Protein AF-A0A0F7V3P8-F1 (afdb_monomer)

Secondary structure (DSSP, 8-state):
----------------PPPHHHHHHHHHHHHHHHHHHHHHHHTS-THHHHHHHHHHHHHHHHHHHHHHHHHHHHHHHHHHHHHHHHHTTSS-HHHHHHHHHHHHHHHHHHHHHHHHHHHHHHH---HHHHHHHHHHHHHHHHHHHHHHHHHHHHTS--HHHHHHHHHHHHHHHHHHHHHHHHHHHHHHHHHHHHHHHHHHHHHHHHHHHHHHHHHHHHHHHHHHHHHHHHHHHHHHHHHHHHHHHHHHHHHHHHHHHHHHHHHHHHHHHHHHHHHHHHHHHHHHHHTT-

InterPro domains:
  IPR042618 Dynein regulatory complex protein 9 [PTHR14871] (11-287)
  IPR060661 DRC9/10, N-terminal domain [PF27661] (22-164)

Organism: Toxoplasma gondii (strain ATCC 50861 / VEG) (NCBI:txid432359)

Structure (mmCIF, N/CA/C/O backbone):
data_AF-A0A0F7V3P8-F1
#
_entry.id   AF-A0A0F7V3P8-F1
#
loop_
_atom_site.group_PDB
_atom_site.id
_atom_site.type_symbol
_atom_site.label_atom_id
_atom_site.label_alt_id
_atom_site.label_comp_id
_atom_site.label_asym_id
_atom_site.label_entity_id
_atom_site.label_seq_id
_atom_site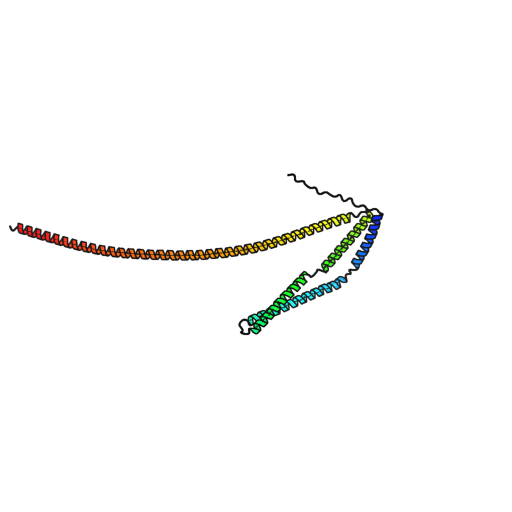.pdbx_PDB_ins_code
_atom_site.Cartn_x
_atom_site.Cartn_y
_atom_site.Cartn_z
_atom_site.occupancy
_atom_site.B_iso_or_equiv
_atom_site.auth_seq_id
_atom_site.auth_comp_id
_atom_site.auth_asym_id
_atom_site.auth_atom_id
_atom_site.pdbx_PDB_model_num
ATOM 1 N N . MET A 1 1 ? -31.679 28.919 -13.349 1.00 43.41 1 MET A N 1
ATOM 2 C CA . MET A 1 1 ? -31.917 27.715 -12.529 1.00 43.41 1 MET A CA 1
ATOM 3 C C . MET A 1 1 ? -31.572 28.096 -11.106 1.00 43.41 1 MET A C 1
ATOM 5 O O . MET A 1 1 ? -30.431 28.447 -10.855 1.00 43.41 1 MET A O 1
ATOM 9 N N . ALA A 1 2 ? -32.592 28.227 -10.261 1.00 36.41 2 ALA A N 1
ATOM 10 C CA . ALA A 1 2 ? -32.478 28.798 -8.926 1.00 36.41 2 ALA A CA 1
ATOM 11 C C . ALA A 1 2 ? -31.969 27.738 -7.940 1.00 36.41 2 ALA A C 1
ATOM 13 O O . ALA A 1 2 ? -32.623 26.717 -7.738 1.00 36.41 2 ALA A O 1
ATOM 14 N N . GLU A 1 3 ? -30.802 27.989 -7.352 1.00 35.34 3 GLU A N 1
ATOM 15 C CA . GLU A 1 3 ? -30.249 27.224 -6.238 1.00 35.34 3 GLU A CA 1
ATOM 16 C C . GLU A 1 3 ? -31.064 27.533 -4.976 1.00 35.34 3 GLU A C 1
ATOM 18 O O . GLU A 1 3 ? -30.999 28.619 -4.401 1.00 35.34 3 GLU A O 1
ATOM 23 N N . SER A 1 4 ? -31.899 26.574 -4.584 1.00 35.72 4 SER A N 1
ATOM 24 C CA . SER A 1 4 ? -32.617 26.584 -3.316 1.00 35.72 4 SER A CA 1
ATOM 25 C C . SER A 1 4 ? -31.632 26.231 -2.202 1.00 35.72 4 SER A C 1
ATOM 27 O O . SER A 1 4 ? -31.263 25.072 -2.019 1.00 35.72 4 SER A O 1
ATOM 29 N N . ALA A 1 5 ? -31.187 27.250 -1.469 1.00 40.31 5 ALA A N 1
ATOM 30 C CA . ALA A 1 5 ? -30.472 27.083 -0.214 1.00 40.31 5 ALA A CA 1
ATOM 31 C C . ALA A 1 5 ? -31.431 26.495 0.834 1.00 40.31 5 ALA A C 1
ATOM 33 O O . ALA A 1 5 ? -32.278 27.190 1.397 1.00 40.31 5 ALA A O 1
ATOM 34 N N . VAL A 1 6 ? -31.308 25.190 1.075 1.00 40.28 6 VAL A N 1
ATOM 35 C CA . VAL A 1 6 ? -31.998 24.489 2.159 1.00 40.28 6 VAL A CA 1
A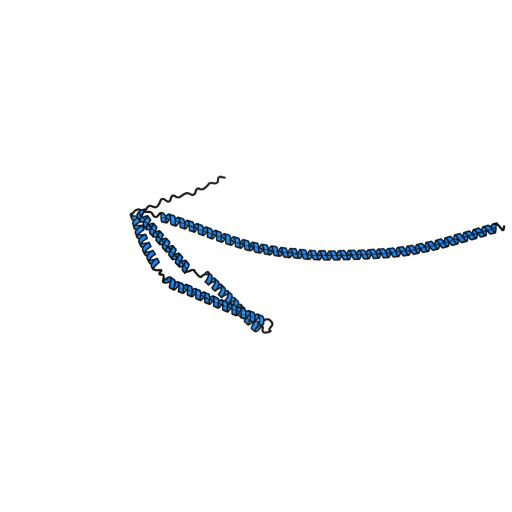TOM 36 C C . VAL A 1 6 ? -31.331 24.893 3.472 1.00 40.28 6 VAL A C 1
ATOM 38 O O . VAL A 1 6 ? -30.228 24.455 3.794 1.00 40.28 6 VAL A O 1
ATOM 41 N N . ALA A 1 7 ? -31.993 25.774 4.218 1.00 37.97 7 ALA A N 1
ATOM 42 C CA . ALA A 1 7 ? -31.609 26.115 5.579 1.00 37.97 7 ALA A CA 1
ATOM 43 C C . ALA A 1 7 ? -31.724 24.872 6.488 1.00 37.97 7 ALA A C 1
ATOM 45 O O . ALA A 1 7 ? -32.728 24.158 6.409 1.00 37.97 7 ALA A O 1
ATOM 46 N N . PRO A 1 8 ? -30.752 24.606 7.379 1.00 40.94 8 PRO A N 1
ATOM 47 C CA . PRO A 1 8 ? -30.883 23.538 8.355 1.00 40.94 8 PRO A CA 1
ATOM 48 C C . PRO A 1 8 ? -31.952 23.941 9.374 1.00 40.94 8 PRO A C 1
ATOM 50 O O . PRO A 1 8 ? -31.802 24.910 10.121 1.00 40.94 8 PRO A O 1
ATOM 53 N N . SER A 1 9 ? -33.060 23.202 9.384 1.00 36.16 9 SER A N 1
ATOM 54 C CA . SE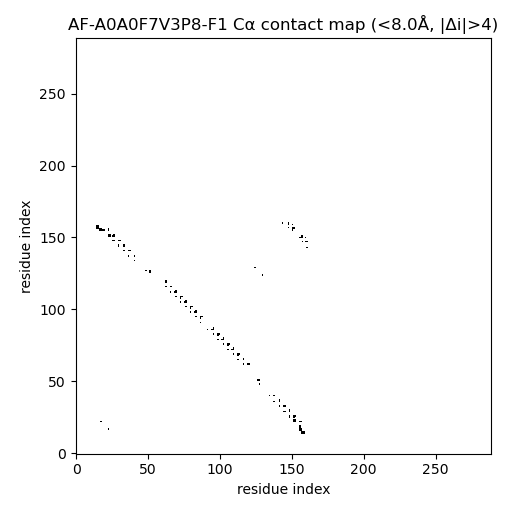R A 1 9 ? -34.119 23.333 10.376 1.00 36.16 9 SER A CA 1
ATOM 55 C C . SER A 1 9 ? -33.548 23.026 11.760 1.00 36.16 9 SER A C 1
ATOM 57 O O . SER A 1 9 ? -33.354 21.866 12.121 1.00 36.16 9 SER A O 1
ATOM 59 N N . ALA A 1 10 ? -33.269 24.071 12.536 1.00 38.53 10 ALA A N 1
ATOM 60 C CA . ALA A 1 10 ? -32.981 23.964 13.955 1.00 38.53 10 ALA A CA 1
ATOM 61 C C . ALA A 1 10 ? -34.246 23.472 14.670 1.00 38.53 10 ALA A C 1
ATOM 63 O O . ALA A 1 10 ? -35.130 24.254 15.029 1.00 38.53 10 ALA A O 1
ATOM 64 N N . THR A 1 11 ? -34.354 22.159 14.851 1.00 38.31 11 THR A N 1
ATOM 65 C CA . THR A 1 11 ? -35.337 21.540 15.733 1.00 38.31 11 THR A CA 1
ATOM 66 C C . THR A 1 11 ? -35.030 22.032 17.142 1.00 38.31 11 THR A C 1
ATOM 68 O O . THR A 1 11 ? -34.087 21.578 17.787 1.00 38.31 11 THR A O 1
ATOM 71 N N . LYS A 1 12 ? -35.787 23.026 17.614 1.00 42.34 12 LYS A N 1
ATOM 72 C CA . LYS A 1 12 ? -35.780 23.427 19.020 1.00 42.34 12 LYS A CA 1
ATOM 73 C C . LYS A 1 12 ? -36.247 22.217 19.828 1.00 42.34 12 LYS A C 1
ATOM 75 O O . LYS A 1 12 ? -37.439 21.931 19.877 1.00 42.34 12 LYS A O 1
ATOM 80 N N . SER A 1 13 ? -35.297 21.481 20.401 1.00 48.12 13 SER A N 1
ATOM 81 C CA . SER A 1 13 ? -35.564 20.497 21.445 1.00 48.12 13 SER A CA 1
ATOM 82 C C . SER A 1 13 ? -36.220 21.248 22.605 1.00 48.12 13 SER A C 1
ATOM 84 O O . SER A 1 13 ? -35.553 21.970 23.351 1.00 48.12 13 SER A O 1
ATOM 86 N N . ASN A 1 14 ? -37.550 21.168 22.697 1.00 54.12 14 ASN A N 1
ATOM 87 C CA . ASN A 1 14 ? -38.249 21.506 23.927 1.00 54.12 14 ASN A CA 1
ATOM 88 C C . ASN A 1 14 ? -37.685 20.565 24.988 1.00 54.12 14 ASN A C 1
ATOM 90 O O . ASN A 1 14 ? -37.826 19.349 24.863 1.00 54.12 14 ASN A O 1
ATOM 94 N N . ALA A 1 15 ? -36.996 21.128 25.980 1.00 60.56 15 ALA A N 1
ATOM 95 C CA . ALA A 1 15 ? -36.450 20.357 27.083 1.00 60.56 15 ALA A CA 1
ATOM 96 C C . ALA A 1 15 ? -37.597 19.553 27.705 1.00 60.56 15 ALA A C 1
ATOM 98 O O . ALA A 1 15 ? -38.587 20.132 28.152 1.00 60.56 15 ALA A O 1
ATOM 99 N N . VAL A 1 16 ? -37.497 18.225 27.649 1.00 77.94 16 VAL A N 1
ATOM 100 C CA . VAL A 1 16 ? -38.502 17.334 28.231 1.00 77.94 16 VAL A CA 1
ATOM 101 C C . VAL A 1 16 ? -38.472 17.563 29.737 1.00 77.94 16 VAL A C 1
ATOM 103 O O . VAL A 1 16 ? -37.497 17.207 30.397 1.00 77.94 16 VAL A O 1
ATOM 106 N N . GLN A 1 17 ? -39.511 18.214 30.249 1.00 85.12 17 GLN A N 1
ATOM 107 C CA . GLN A 1 17 ? -39.661 18.511 31.664 1.00 85.12 17 GLN A CA 1
ATOM 108 C C . GLN A 1 17 ? -40.526 17.426 32.294 1.00 85.12 17 GLN A C 1
ATOM 110 O O . GLN A 1 17 ? -41.634 17.154 31.828 1.00 85.12 17 GLN A O 1
ATOM 115 N N . LEU A 1 18 ? -39.988 16.775 33.316 1.00 88.31 18 LEU A N 1
ATOM 116 C CA . LEU A 1 18 ? -40.655 15.693 34.022 1.00 88.31 18 LEU A CA 1
ATOM 117 C C . LEU A 1 18 ? -41.505 16.258 35.154 1.00 88.31 18 LEU A C 1
ATOM 119 O O . LEU A 1 18 ? -41.207 17.309 35.725 1.00 88.31 18 LEU A O 1
ATOM 123 N N . THR A 1 19 ? -42.563 15.538 35.517 1.00 91.62 19 THR A N 1
ATOM 124 C CA . THR A 1 19 ? -43.265 15.840 36.764 1.00 91.62 19 THR A CA 1
ATOM 125 C C . THR A 1 19 ? -42.372 15.499 37.966 1.00 91.62 19 THR A C 1
ATOM 127 O O . THR A 1 19 ? -41.534 14.597 37.873 1.00 91.62 19 THR A O 1
ATOM 130 N N . PRO A 1 20 ? -42.571 16.138 39.135 1.00 88.88 20 PRO A N 1
ATOM 131 C CA . PRO A 1 20 ? -41.779 15.836 40.330 1.00 88.88 20 PRO A CA 1
ATOM 132 C C . PRO A 1 20 ? -41.816 14.352 40.728 1.00 88.88 20 PRO A C 1
ATOM 134 O O . PRO A 1 20 ? -40.820 13.795 41.182 1.00 88.88 20 PRO A O 1
ATOM 137 N N . VAL A 1 21 ? -42.956 13.685 40.514 1.00 91.44 21 VAL A N 1
ATOM 138 C CA . VAL A 1 21 ? -43.120 12.251 40.800 1.00 91.44 21 VAL A CA 1
ATOM 139 C C . VAL A 1 21 ? -42.326 11.391 39.812 1.00 91.44 21 VAL A C 1
ATOM 141 O O . VAL A 1 21 ? -41.711 10.407 40.216 1.00 91.44 21 VAL A O 1
ATOM 144 N N . GLU A 1 22 ? -42.317 11.739 38.525 1.00 91.56 22 GLU A N 1
ATOM 145 C CA . GLU A 1 22 ? -41.533 11.024 37.510 1.00 91.56 22 GLU A CA 1
ATOM 146 C C . GLU A 1 22 ? -40.033 11.203 37.725 1.00 91.56 22 GLU A C 1
ATOM 148 O O . GLU A 1 22 ? -39.298 10.218 37.692 1.00 91.56 22 GLU A O 1
ATOM 153 N N . ALA A 1 23 ? -39.594 12.431 38.004 1.00 91.38 23 ALA A N 1
ATOM 154 C CA . ALA A 1 23 ? -38.201 12.726 38.302 1.00 91.38 23 ALA A CA 1
ATOM 155 C C . ALA A 1 23 ? -37.729 11.979 39.555 1.00 91.38 23 ALA A C 1
ATOM 157 O O . ALA A 1 23 ? -36.704 11.307 39.510 1.00 91.38 23 ALA A O 1
ATOM 158 N N . PHE A 1 24 ? -38.524 11.974 40.632 1.00 91.44 24 PHE A N 1
ATOM 159 C CA . PHE A 1 24 ? -38.207 11.206 41.837 1.00 91.44 24 PHE A CA 1
ATOM 160 C C . PHE A 1 24 ? -38.078 9.701 41.554 1.00 91.44 24 PHE A C 1
ATOM 162 O O . PHE A 1 24 ? -37.117 9.064 41.984 1.00 91.44 24 PHE A O 1
ATOM 169 N N . ARG A 1 25 ? -39.011 9.118 40.786 1.00 93.19 25 ARG A N 1
ATOM 170 C CA . ARG A 1 25 ? -38.937 7.701 40.385 1.00 93.19 25 ARG A CA 1
ATOM 171 C C . ARG A 1 25 ? -37.691 7.414 39.547 1.00 93.19 25 ARG A C 1
ATOM 173 O O . ARG A 1 25 ? -37.071 6.372 39.741 1.00 93.19 25 ARG A O 1
ATOM 180 N N . ALA A 1 26 ? -37.322 8.321 38.643 1.00 92.44 26 ALA A N 1
ATOM 181 C CA . ALA A 1 26 ? -36.109 8.204 37.843 1.00 92.44 26 ALA A CA 1
ATOM 182 C C . ALA A 1 26 ? -34.842 8.284 38.712 1.00 92.44 26 ALA A C 1
ATOM 184 O O . ALA A 1 26 ? -33.969 7.435 38.555 1.00 92.44 26 ALA A O 1
ATOM 185 N N . CYS A 1 27 ? -34.770 9.208 39.677 1.00 93.25 27 CYS A N 1
ATOM 186 C CA . CYS A 1 27 ? -33.646 9.301 40.614 1.00 93.25 27 CYS A CA 1
ATOM 187 C C . CYS A 1 27 ? -33.450 8.002 41.403 1.00 93.25 27 CYS A C 1
ATOM 189 O O . CYS A 1 27 ? -32.333 7.503 41.468 1.00 93.25 27 CYS A O 1
ATOM 191 N N . VAL A 1 28 ? -34.528 7.394 41.919 1.00 94.81 28 VAL A N 1
ATOM 192 C CA . VAL A 1 28 ? -34.444 6.109 42.644 1.00 94.81 28 VAL A CA 1
ATOM 193 C C . VAL A 1 28 ? -33.858 4.998 41.764 1.00 94.81 28 VAL A C 1
ATOM 195 O O . VAL A 1 28 ? -33.040 4.205 42.231 1.00 94.81 28 VAL A O 1
ATOM 198 N N . LEU A 1 29 ? -34.250 4.937 40.488 1.00 95.00 29 LEU A N 1
ATOM 199 C CA . LEU A 1 29 ? -33.708 3.957 39.541 1.00 95.00 29 LEU A CA 1
ATOM 200 C C . LEU A 1 29 ? -32.235 4.228 39.211 1.00 95.00 29 LEU A C 1
ATOM 202 O O . LEU A 1 29 ? -31.453 3.285 39.104 1.00 95.00 29 LEU A O 1
ATOM 206 N N . ILE A 1 30 ? -31.851 5.497 39.062 1.00 94.38 30 ILE A N 1
ATOM 207 C CA . ILE A 1 30 ? -30.468 5.885 38.774 1.00 94.38 30 ILE A CA 1
ATOM 208 C C . ILE A 1 30 ? -29.565 5.627 39.983 1.00 94.38 30 ILE A C 1
ATOM 210 O O . ILE A 1 30 ? -28.467 5.110 39.808 1.00 94.38 30 ILE A O 1
ATOM 214 N N . ASP A 1 31 ? -30.022 5.898 41.205 1.00 93.81 31 ASP A N 1
ATOM 215 C CA . ASP A 1 31 ? -29.269 5.589 42.423 1.00 93.81 31 ASP A CA 1
ATOM 216 C C . ASP A 1 31 ? -29.030 4.080 42.573 1.00 93.81 31 ASP A C 1
ATOM 218 O O . ASP A 1 31 ? -27.939 3.654 42.959 1.00 93.81 31 ASP A O 1
ATOM 222 N N . GLU A 1 32 ? -30.018 3.251 42.224 1.00 94.00 32 GLU A N 1
ATOM 223 C CA . GLU A 1 32 ? -29.843 1.798 42.184 1.00 94.00 32 GLU A CA 1
ATOM 224 C C . GLU A 1 32 ? -28.852 1.378 41.085 1.00 94.00 32 GLU A C 1
ATOM 226 O O . GLU A 1 32 ? -27.953 0.572 41.337 1.00 94.00 32 GLU A O 1
ATOM 231 N N . ALA A 1 33 ? -28.934 1.974 39.891 1.00 93.00 33 ALA A N 1
ATOM 232 C CA . ALA A 1 33 ? -27.981 1.723 38.811 1.00 93.00 33 ALA A CA 1
ATOM 233 C C . ALA A 1 33 ? -26.544 2.127 39.191 1.00 93.00 33 ALA A C 1
ATOM 235 O O . ALA A 1 33 ? -25.608 1.370 38.939 1.00 93.00 33 ALA A O 1
ATOM 236 N N . LEU A 1 34 ? -26.358 3.272 39.856 1.00 93.56 34 LEU A N 1
ATOM 237 C CA . LEU A 1 34 ? -25.066 3.741 40.365 1.00 93.56 34 LEU A CA 1
ATOM 238 C C . LEU A 1 34 ? -24.496 2.799 41.432 1.00 93.56 34 LEU A C 1
ATOM 240 O O . LEU A 1 34 ? -23.299 2.509 41.426 1.00 93.56 34 LEU A O 1
ATOM 244 N N . ARG A 1 35 ? -25.337 2.263 42.327 1.00 92.00 35 ARG A N 1
ATOM 245 C CA . ARG A 1 35 ? -24.912 1.247 43.307 1.00 92.00 35 ARG A CA 1
ATOM 246 C C . ARG A 1 35 ? -24.442 -0.030 42.625 1.00 92.00 35 ARG A C 1
ATOM 248 O O . ARG A 1 35 ? -23.395 -0.563 42.998 1.00 92.00 35 ARG A O 1
ATOM 255 N N . GLN A 1 36 ? -25.179 -0.502 41.623 1.00 90.75 36 GLN A N 1
ATOM 256 C CA . GLN A 1 36 ? -24.813 -1.689 40.852 1.00 90.75 36 GLN A CA 1
ATOM 257 C C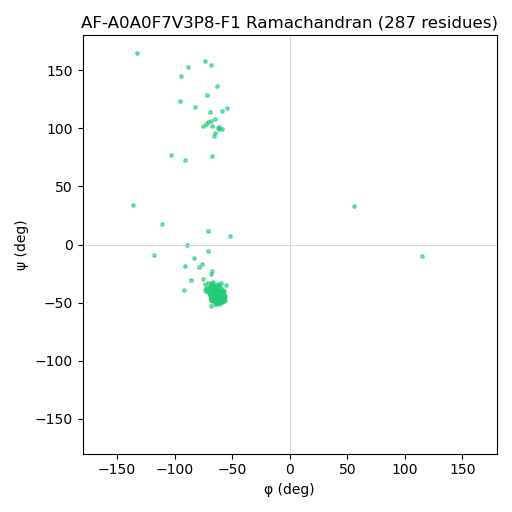 . GLN A 1 36 ? -23.529 -1.468 40.045 1.00 90.75 36 GLN A C 1
ATOM 259 O O . GLN A 1 36 ? -22.646 -2.323 40.071 1.00 90.75 36 GLN A O 1
ATOM 264 N N . LEU A 1 37 ? -23.376 -0.311 39.395 1.00 87.38 37 LEU A N 1
ATOM 265 C CA . LEU A 1 37 ? -22.153 0.075 38.686 1.00 87.38 37 LEU A CA 1
ATOM 266 C C . LEU A 1 37 ? -20.953 0.130 39.636 1.00 87.38 37 LEU A C 1
ATOM 268 O O . LEU A 1 37 ? -19.957 -0.545 39.389 1.00 87.38 37 LEU A O 1
ATOM 272 N N . SER A 1 38 ? -21.090 0.796 40.786 1.00 86.56 38 SER A N 1
ATOM 273 C CA . SER A 1 38 ? -20.050 0.842 41.819 1.00 86.56 38 SER A CA 1
ATOM 274 C C . SER A 1 38 ? -19.679 -0.555 42.327 1.00 86.56 38 SER A C 1
ATOM 276 O O . SER A 1 38 ? -18.502 -0.856 42.542 1.00 86.56 38 SER A O 1
ATOM 278 N N . PHE A 1 39 ? -20.665 -1.437 42.505 1.00 85.62 39 PHE A N 1
ATOM 279 C CA . PHE A 1 39 ? -20.431 -2.825 42.890 1.00 85.62 39 PHE A CA 1
ATOM 280 C C . PHE A 1 39 ? -19.660 -3.591 41.809 1.00 85.62 39 PHE A C 1
ATOM 282 O O . PHE A 1 39 ? -18.675 -4.259 42.118 1.00 85.62 39 PHE A O 1
ATOM 289 N N . VAL A 1 40 ? -20.039 -3.443 40.538 1.00 81.75 40 VAL A N 1
ATOM 290 C CA . VAL A 1 40 ? -19.341 -4.049 39.395 1.00 81.75 40 VAL A CA 1
ATOM 291 C C . VAL A 1 40 ? -17.922 -3.490 39.234 1.00 81.75 40 VAL A C 1
ATOM 293 O O . VAL A 1 40 ? -17.007 -4.241 38.894 1.00 81.75 40 VAL A O 1
ATOM 296 N N . SER A 1 41 ? -17.708 -2.206 39.519 1.00 77.75 41 SER A N 1
ATOM 297 C CA . SER A 1 41 ? -16.390 -1.566 39.557 1.00 77.75 41 SER A CA 1
ATOM 298 C C . SER A 1 41 ? -15.517 -2.145 40.682 1.00 77.75 41 SER A C 1
ATOM 300 O O . SER A 1 41 ? -14.340 -2.417 40.466 1.00 77.75 41 SER A O 1
ATOM 302 N N . LYS A 1 42 ? -16.095 -2.450 41.853 1.00 76.94 42 LYS A N 1
ATOM 303 C CA . LYS A 1 42 ? -15.402 -3.107 42.984 1.00 76.94 42 LYS A CA 1
ATOM 304 C C . LYS A 1 42 ? -15.158 -4.607 42.767 1.00 76.94 42 LYS A C 1
ATOM 306 O O . LYS A 1 42 ? -14.167 -5.144 43.257 1.00 76.94 42 LYS A O 1
ATOM 311 N N . LEU A 1 43 ? -16.033 -5.275 42.013 1.00 70.81 43 LEU A N 1
ATOM 312 C CA . LEU A 1 43 ? -15.894 -6.673 41.580 1.00 70.81 43 LEU A CA 1
ATOM 313 C C . LEU A 1 43 ? -14.811 -6.887 40.520 1.00 70.81 43 LEU A C 1
ATOM 315 O O . LEU A 1 43 ? -14.538 -8.032 40.159 1.00 70.81 43 LEU A O 1
ATOM 319 N N . VAL A 1 44 ? -14.196 -5.821 40.013 1.00 62.47 44 VAL A N 1
ATOM 320 C CA . VAL A 1 44 ? -12.957 -5.881 39.238 1.00 62.47 44 VAL A CA 1
ATOM 321 C C . VAL A 1 44 ? -11.830 -5.440 40.178 1.00 62.47 44 VAL A C 1
ATOM 323 O O . VAL A 1 44 ? -11.389 -4.296 40.102 1.00 62.47 44 VAL A O 1
ATOM 326 N N . PRO A 1 45 ? -11.351 -6.279 41.122 1.00 52.62 45 PRO A N 1
ATOM 327 C CA . PRO A 1 45 ? -10.268 -5.867 41.990 1.00 52.62 45 PRO A CA 1
ATOM 328 C C . PRO A 1 45 ? -8.970 -5.877 41.183 1.00 52.62 45 PRO A C 1
ATOM 330 O O . PRO A 1 45 ? -8.799 -6.675 40.253 1.00 52.62 45 PRO A O 1
ATOM 333 N N . ALA A 1 46 ? -7.995 -5.112 41.661 1.00 49.19 46 ALA A N 1
ATOM 334 C CA . ALA A 1 46 ? -6.570 -5.191 41.328 1.00 49.19 46 ALA A CA 1
ATOM 335 C C . ALA A 1 46 ? -5.928 -6.603 41.477 1.00 49.19 46 ALA A C 1
ATOM 337 O O . ALA A 1 46 ? -4.721 -6.752 41.364 1.00 49.19 46 ALA A O 1
ATOM 338 N N . GLY A 1 47 ? -6.706 -7.662 41.737 1.00 46.16 47 GLY A N 1
ATOM 339 C CA . GLY A 1 47 ? -6.284 -9.066 41.655 1.00 46.16 47 GLY A CA 1
ATOM 340 C C . GLY A 1 47 ? -6.516 -9.710 40.278 1.00 46.16 47 GLY A C 1
ATOM 341 O O . GLY A 1 47 ? -5.881 -10.708 39.951 1.00 46.16 47 GLY A O 1
ATOM 342 N N . HIS A 1 48 ? -7.377 -9.133 39.428 1.00 51.88 48 HIS A N 1
ATOM 343 C CA . HIS A 1 48 ? -7.494 -9.551 38.023 1.00 51.88 48 HIS A CA 1
ATOM 344 C C . HIS A 1 48 ? -6.341 -9.031 37.160 1.00 51.88 48 HIS A C 1
ATOM 346 O O . HIS A 1 48 ? -6.149 -9.549 36.066 1.00 51.88 48 HIS A O 1
ATOM 352 N N . THR A 1 49 ? -5.581 -8.035 37.623 1.00 52.53 49 THR A N 1
ATOM 353 C CA . THR A 1 49 ? -4.318 -7.634 36.992 1.00 52.53 49 THR A CA 1
ATOM 354 C C . THR A 1 49 ? -3.232 -8.670 37.256 1.00 52.53 49 THR A C 1
ATOM 356 O O . THR A 1 49 ? -2.588 -9.057 36.303 1.00 52.53 49 THR A O 1
ATOM 359 N N . ALA A 1 50 ? -3.127 -9.252 38.459 1.00 49.12 50 ALA A N 1
ATOM 360 C CA . ALA A 1 50 ? -2.153 -10.319 38.742 1.00 49.12 50 ALA A CA 1
ATOM 361 C C . ALA A 1 50 ? -2.372 -11.583 37.880 1.00 49.12 50 ALA A C 1
ATOM 363 O O . ALA A 1 50 ? -1.449 -12.058 37.227 1.00 49.12 50 ALA A O 1
ATOM 364 N N . ARG A 1 51 ? -3.618 -12.073 37.769 1.00 53.06 51 ARG A N 1
ATOM 365 C CA . ARG A 1 51 ? -3.965 -13.181 36.848 1.00 53.06 51 ARG A CA 1
ATOM 366 C C . ARG A 1 51 ? -3.860 -12.808 35.361 1.00 53.06 51 ARG A C 1
ATOM 368 O O . ARG A 1 51 ? -3.759 -13.692 34.516 1.00 53.06 51 ARG A O 1
ATOM 375 N N . ARG A 1 52 ? -3.938 -11.518 35.010 1.00 54.22 52 ARG A N 1
ATOM 376 C CA . ARG A 1 52 ? -3.769 -11.023 33.628 1.00 54.22 52 ARG A CA 1
ATOM 377 C C . ARG A 1 52 ? -2.312 -10.780 33.270 1.00 54.22 52 ARG A C 1
ATOM 379 O O . ARG A 1 52 ? -1.981 -10.952 32.103 1.00 54.22 52 ARG A O 1
ATOM 386 N N . ASP A 1 53 ? -1.478 -10.422 34.236 1.00 55.50 53 ASP A N 1
ATOM 387 C CA . ASP A 1 53 ? -0.029 -10.399 34.110 1.00 55.50 53 ASP A CA 1
ATOM 388 C C . ASP A 1 53 ? 0.458 -11.830 33.929 1.00 55.50 53 ASP A C 1
ATOM 390 O O . ASP A 1 53 ? 1.170 -12.070 32.974 1.00 55.50 53 ASP A O 1
ATOM 394 N N . GLU A 1 54 ? -0.040 -12.809 34.694 1.00 58.97 54 GLU A N 1
ATOM 395 C CA . GLU A 1 54 ? 0.210 -14.237 34.422 1.00 58.97 54 GLU A CA 1
ATOM 396 C C . GLU A 1 54 ? -0.240 -14.663 33.015 1.00 58.97 54 GLU A C 1
ATOM 398 O O . GLU A 1 54 ? 0.471 -15.407 32.350 1.00 58.97 54 GLU A O 1
ATOM 403 N N . LEU A 1 55 ? -1.388 -14.183 32.520 1.00 61.97 55 LEU A N 1
ATOM 404 C CA . LEU A 1 55 ? -1.866 -14.518 31.172 1.00 61.97 55 LEU A CA 1
ATOM 405 C C . LEU A 1 55 ? -1.049 -13.829 30.062 1.00 61.97 55 LEU A C 1
ATOM 407 O O . LEU A 1 55 ? -0.826 -14.419 29.008 1.00 61.97 55 LEU A O 1
ATOM 411 N N . SER A 1 56 ? -0.628 -12.580 30.272 1.00 63.34 56 SER A N 1
ATOM 412 C CA . SER A 1 56 ? 0.240 -11.829 29.354 1.00 63.34 56 SER A CA 1
ATOM 413 C C . SER A 1 56 ? 1.672 -12.359 29.378 1.00 63.34 56 SER A C 1
ATOM 415 O O . SER A 1 56 ? 2.291 -12.443 28.323 1.00 63.34 56 SER A O 1
ATOM 417 N N . LEU A 1 57 ? 2.170 -12.765 30.549 1.00 64.62 57 LEU A N 1
ATOM 418 C CA . LEU A 1 57 ? 3.445 -13.454 30.743 1.00 64.62 57 LEU A CA 1
ATOM 419 C C . LEU A 1 57 ? 3.400 -14.830 30.086 1.00 64.62 57 LEU A C 1
ATOM 421 O O . LEU A 1 57 ? 4.251 -15.107 29.261 1.00 64.62 57 LEU A O 1
ATOM 425 N N . SER A 1 58 ? 2.355 -15.629 30.316 1.00 66.75 58 SER A N 1
ATOM 426 C CA . SER A 1 58 ? 2.155 -16.925 29.650 1.00 66.75 58 SER A CA 1
ATOM 427 C C . SER A 1 58 ? 2.104 -16.787 28.128 1.00 66.75 58 SER A C 1
ATOM 429 O O . SER A 1 58 ? 2.699 -17.596 27.423 1.00 66.75 58 SER A O 1
ATOM 431 N N . LYS A 1 59 ? 1.442 -15.751 27.600 1.00 68.94 59 LYS A N 1
ATOM 432 C CA . LYS A 1 59 ? 1.451 -15.466 26.157 1.00 68.94 59 LYS A CA 1
ATOM 433 C C . LYS A 1 59 ? 2.801 -14.948 25.666 1.00 68.94 59 LYS A C 1
ATOM 435 O O . LYS A 1 59 ? 3.171 -15.222 24.529 1.00 68.94 59 LYS A O 1
ATOM 440 N N . GLY A 1 60 ? 3.522 -14.194 26.493 1.00 70.38 60 GLY A N 1
ATOM 441 C CA . GLY A 1 60 ? 4.900 -13.783 26.239 1.00 70.38 60 GLY A CA 1
ATOM 442 C C . GLY A 1 60 ? 5.832 -14.988 26.150 1.00 70.38 60 GLY A C 1
ATOM 443 O O . GLY A 1 60 ? 6.580 -15.095 25.185 1.00 70.38 60 GLY A O 1
ATOM 444 N N . ASP A 1 61 ? 5.708 -15.931 27.080 1.00 77.50 61 ASP A N 1
ATOM 445 C CA . ASP A 1 61 ? 6.446 -17.192 27.120 1.00 77.50 61 ASP A CA 1
ATOM 446 C C . ASP A 1 61 ? 6.106 -18.078 25.917 1.00 77.50 61 ASP A C 1
ATOM 448 O O . ASP A 1 61 ? 7.003 -18.655 25.304 1.00 77.50 61 ASP A O 1
ATOM 452 N N . ASP A 1 62 ? 4.836 -18.128 25.506 1.00 79.06 62 ASP A N 1
ATOM 453 C CA . ASP A 1 62 ? 4.427 -18.805 24.274 1.00 79.06 62 ASP A CA 1
ATOM 454 C C . ASP A 1 62 ? 5.040 -18.143 23.029 1.00 79.06 62 ASP A C 1
ATOM 456 O O . ASP A 1 62 ? 5.545 -18.843 22.154 1.00 79.06 62 ASP A O 1
ATOM 460 N N . ILE A 1 63 ? 5.065 -16.806 22.944 1.00 80.00 63 ILE A N 1
ATOM 461 C CA . ILE A 1 63 ? 5.724 -16.084 21.841 1.00 80.00 63 ILE A CA 1
ATOM 462 C C . ILE A 1 63 ? 7.233 -16.359 21.841 1.00 80.00 63 ILE A C 1
ATOM 464 O O . ILE A 1 63 ? 7.807 -16.601 20.780 1.00 80.00 63 ILE A O 1
ATOM 468 N N . VAL A 1 64 ? 7.880 -16.361 23.008 1.00 83.38 64 VAL A N 1
ATOM 469 C CA . VAL A 1 64 ? 9.304 -16.694 23.146 1.00 83.38 64 VAL A CA 1
ATOM 470 C C . VAL A 1 64 ? 9.564 -18.132 22.698 1.00 83.38 64 VAL A C 1
ATOM 472 O O . VAL A 1 64 ? 10.497 -18.357 21.925 1.00 83.38 64 VAL A O 1
ATOM 475 N N . ARG A 1 65 ? 8.712 -19.091 23.087 1.00 86.31 65 ARG A N 1
ATOM 476 C CA . ARG A 1 65 ? 8.788 -20.482 22.616 1.00 86.31 65 ARG A CA 1
ATOM 477 C C . ARG A 1 65 ? 8.652 -20.561 21.096 1.00 86.31 65 ARG A C 1
ATOM 479 O O . ARG A 1 65 ? 9.478 -21.195 20.44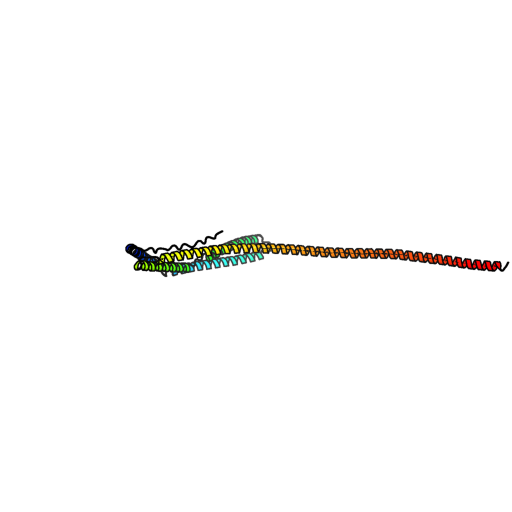9 1.00 86.31 65 ARG A O 1
ATOM 486 N N . MET A 1 66 ? 7.687 -19.858 20.506 1.00 86.25 66 MET A N 1
ATOM 487 C CA . MET A 1 66 ? 7.504 -19.818 19.049 1.00 86.25 66 MET A CA 1
ATOM 488 C C . MET A 1 66 ? 8.700 -19.194 18.314 1.00 86.25 66 MET A C 1
ATOM 490 O O . MET A 1 66 ? 9.073 -19.656 17.237 1.00 86.25 66 MET A O 1
ATOM 494 N N . ILE A 1 67 ? 9.331 -18.164 18.886 1.00 86.38 67 ILE A N 1
ATOM 495 C CA . ILE A 1 67 ? 10.550 -17.556 18.330 1.00 86.38 67 ILE A CA 1
ATOM 496 C C . ILE A 1 67 ? 11.721 -18.546 18.382 1.00 86.38 67 ILE A C 1
ATOM 498 O O . ILE A 1 67 ? 12.491 -18.642 17.423 1.00 86.38 67 ILE A O 1
ATOM 502 N N . GLN A 1 68 ? 11.854 -19.303 19.473 1.00 88.69 68 GLN A N 1
ATOM 503 C CA . GLN A 1 68 ? 12.870 -20.351 19.603 1.00 88.69 68 GLN A CA 1
ATOM 504 C C . GLN A 1 68 ? 12.629 -21.489 18.602 1.00 88.69 68 GLN A C 1
ATOM 506 O O . GLN A 1 68 ? 13.556 -21.893 17.901 1.00 88.69 68 GLN A O 1
ATOM 511 N N . GLU A 1 69 ? 11.384 -21.948 18.462 1.00 89.25 69 GLU A N 1
ATOM 512 C CA . GLU A 1 69 ? 10.986 -22.944 17.462 1.00 89.25 69 GLU A CA 1
ATOM 513 C C . GLU A 1 69 ? 11.301 -22.461 16.038 1.00 89.25 69 GLU A C 1
ATOM 515 O O . GLU A 1 69 ? 11.946 -23.183 15.275 1.00 89.25 69 GLU A O 1
ATOM 520 N N . GLN A 1 70 ? 10.956 -21.214 15.694 1.00 90.50 70 GLN A N 1
ATOM 521 C CA . GLN A 1 70 ? 11.303 -20.616 14.404 1.00 90.50 70 GLN A CA 1
ATOM 522 C C . GLN A 1 70 ? 12.821 -20.562 14.187 1.00 90.50 70 GLN A C 1
ATOM 524 O O . GLN A 1 70 ? 13.289 -20.910 13.103 1.00 90.50 70 GLN A O 1
ATOM 529 N N . SER A 1 71 ? 13.585 -20.140 15.195 1.00 90.19 71 SER A N 1
ATOM 530 C CA . SER A 1 71 ? 15.048 -20.041 15.108 1.00 90.19 71 SER A CA 1
ATOM 531 C C . SER A 1 71 ? 15.678 -21.418 14.876 1.00 90.19 71 SER A C 1
ATOM 533 O O . SER A 1 71 ? 16.531 -21.568 14.005 1.00 90.19 71 SER A O 1
ATOM 535 N N . SER A 1 72 ? 15.179 -22.452 15.561 1.00 91.62 72 SER A N 1
ATOM 536 C CA . SER A 1 72 ? 15.635 -23.834 15.366 1.00 91.62 72 SER A CA 1
ATOM 537 C C . SER A 1 72 ? 15.311 -24.378 13.967 1.00 91.62 72 SER A C 1
ATOM 539 O O . SER A 1 72 ? 16.110 -25.101 13.373 1.00 91.62 72 SER A O 1
ATOM 541 N N . LEU A 1 73 ? 14.158 -24.005 13.396 1.00 92.31 73 LEU A N 1
ATOM 542 C CA . LEU A 1 73 ? 13.793 -24.366 12.024 1.00 92.31 73 LEU A CA 1
ATOM 543 C C . LEU A 1 73 ? 14.670 -23.640 10.996 1.00 92.31 73 LEU A C 1
ATOM 545 O O . LEU A 1 73 ? 15.007 -24.228 9.972 1.00 92.31 73 LEU A O 1
ATOM 549 N N . GLN A 1 74 ? 15.065 -22.391 11.261 1.00 90.94 74 GLN A N 1
ATOM 550 C CA . GLN A 1 74 ? 15.992 -21.640 10.407 1.00 90.94 74 GLN A CA 1
ATOM 551 C C . GLN A 1 74 ? 17.397 -22.247 10.411 1.00 90.94 74 GLN A C 1
ATOM 553 O O . GLN A 1 74 ? 18.012 -22.355 9.351 1.00 90.94 74 GLN A O 1
ATOM 558 N N . GLU A 1 75 ? 17.884 -22.672 11.576 1.00 93.75 75 GLU A N 1
ATOM 559 C CA . GLU A 1 75 ? 19.172 -23.354 11.710 1.00 93.75 75 GLU A CA 1
ATOM 560 C C . GLU A 1 75 ? 19.177 -24.677 10.935 1.00 93.75 75 GLU A C 1
ATOM 562 O O . GLU A 1 75 ? 20.011 -24.861 10.050 1.00 93.75 75 GLU A O 1
ATOM 567 N N . LYS A 1 76 ? 18.157 -25.525 11.131 1.00 91.75 76 LYS A N 1
ATOM 568 C CA . LYS A 1 76 ? 17.985 -26.770 10.360 1.00 91.75 76 LYS A CA 1
ATOM 569 C C . LYS A 1 76 ? 17.867 -26.527 8.856 1.00 91.75 76 LYS A C 1
ATOM 571 O O . LYS A 1 76 ? 18.435 -27.267 8.059 1.00 91.75 76 LYS A O 1
ATOM 576 N N . PHE A 1 77 ? 17.143 -25.486 8.441 1.00 92.25 77 PHE A N 1
ATOM 577 C CA . PHE A 1 77 ? 17.027 -25.130 7.026 1.00 92.25 77 PHE A CA 1
ATOM 578 C C . PHE A 1 77 ? 18.385 -24.743 6.427 1.00 92.25 77 PHE A C 1
ATOM 580 O O . PHE A 1 77 ? 18.694 -25.122 5.294 1.00 92.25 77 PHE A O 1
ATOM 587 N N . LYS A 1 78 ? 19.208 -24.008 7.184 1.00 92.00 78 LYS A N 1
ATOM 588 C CA . LYS A 1 78 ? 20.565 -23.634 6.779 1.00 92.00 78 LYS A CA 1
ATOM 589 C C . LYS A 1 78 ? 21.463 -24.867 6.658 1.00 92.00 78 LYS A C 1
ATOM 591 O O . LYS A 1 78 ? 22.069 -25.049 5.608 1.00 92.00 78 LYS A O 1
ATOM 596 N N . GLU A 1 79 ? 21.470 -25.745 7.659 1.00 92.69 79 GLU A N 1
ATOM 597 C CA . GLU A 1 79 ? 22.239 -26.998 7.635 1.00 92.69 79 GLU A CA 1
ATOM 598 C C . GLU A 1 79 ? 21.865 -27.889 6.440 1.00 92.69 79 GLU A C 1
ATOM 600 O O . GLU A 1 79 ? 22.741 -28.378 5.726 1.00 92.69 79 GLU A O 1
ATOM 605 N N . LEU A 1 80 ? 20.566 -28.056 6.165 1.00 90.38 80 LEU A N 1
ATOM 606 C CA . LEU A 1 80 ? 20.081 -28.821 5.010 1.00 90.38 80 LEU A CA 1
ATOM 607 C C . LEU A 1 80 ? 20.441 -28.152 3.678 1.00 90.38 80 LEU A C 1
ATOM 609 O O . LEU A 1 80 ? 20.742 -28.838 2.700 1.00 90.38 80 LEU A O 1
ATOM 613 N N . THR A 1 81 ? 20.452 -26.819 3.627 1.00 90.12 81 THR A N 1
ATOM 614 C CA . THR A 1 81 ? 20.887 -26.067 2.441 1.00 90.12 81 THR A CA 1
ATOM 615 C C . THR A 1 81 ? 22.380 -26.262 2.183 1.00 90.12 81 THR A C 1
ATOM 617 O O . THR A 1 81 ? 22.769 -26.530 1.043 1.00 90.12 81 THR A O 1
ATOM 620 N N . ASP A 1 82 ? 23.204 -26.193 3.227 1.00 89.88 82 ASP A N 1
ATOM 621 C CA . ASP A 1 82 ? 24.650 -26.410 3.148 1.00 89.88 82 ASP A CA 1
ATOM 622 C C . ASP A 1 82 ? 24.959 -27.868 2.757 1.00 89.88 82 ASP A C 1
ATOM 624 O O . ASP A 1 82 ? 25.750 -28.120 1.845 1.00 89.88 82 ASP A O 1
ATOM 628 N N . SER A 1 83 ? 24.254 -28.840 3.349 1.00 86.12 83 SER A N 1
ATOM 629 C CA . SER A 1 83 ? 24.351 -30.262 2.989 1.00 86.12 83 SER A CA 1
ATOM 630 C C . SER A 1 83 ? 23.945 -30.516 1.531 1.00 86.12 83 SER A C 1
ATOM 632 O O . SER A 1 83 ? 24.651 -31.201 0.787 1.00 86.12 83 SER A O 1
ATOM 634 N N . LYS A 1 84 ? 22.859 -29.887 1.062 1.00 86.44 84 LYS A N 1
ATOM 635 C CA . LYS A 1 84 ? 22.429 -29.946 -0.343 1.00 86.44 84 LYS A CA 1
ATOM 636 C C . LYS A 1 84 ? 23.492 -29.390 -1.292 1.00 86.44 84 LYS A C 1
ATOM 638 O O . LYS A 1 84 ? 23.696 -29.956 -2.367 1.00 86.44 84 LYS A O 1
ATOM 643 N N . GLN A 1 85 ? 24.161 -28.294 -0.929 1.00 84.69 85 GLN A N 1
ATOM 644 C CA . GLN A 1 85 ? 25.247 -27.725 -1.735 1.00 84.69 85 GLN A CA 1
ATOM 645 C C . GLN A 1 85 ? 26.464 -28.654 -1.800 1.00 84.69 85 GLN A C 1
ATOM 647 O O . GLN A 1 85 ? 27.033 -28.810 -2.874 1.00 84.69 85 GLN A O 1
ATOM 652 N N . GLN A 1 86 ? 26.820 -29.317 -0.697 1.00 84.00 86 GLN A N 1
ATOM 653 C CA . GLN A 1 86 ? 27.918 -30.292 -0.659 1.00 84.00 86 GLN A CA 1
ATOM 654 C C . GLN A 1 86 ? 27.612 -31.574 -1.448 1.00 84.00 86 GLN A C 1
ATOM 656 O O . GLN A 1 86 ? 28.507 -32.172 -2.042 1.00 84.00 86 GLN A O 1
ATOM 661 N N . LEU A 1 87 ? 26.345 -32.000 -1.474 1.00 81.25 87 LEU A N 1
ATOM 662 C CA . LEU A 1 87 ? 25.893 -33.168 -2.236 1.00 81.25 87 LEU A CA 1
ATOM 663 C C . LEU A 1 87 ? 25.715 -32.870 -3.734 1.00 81.25 87 LEU A C 1
ATOM 665 O O . LEU A 1 87 ? 25.730 -33.797 -4.548 1.00 81.25 87 LEU A O 1
ATOM 669 N N . ARG A 1 88 ? 25.590 -31.594 -4.130 1.00 73.00 88 ARG A N 1
ATOM 670 C CA . ARG A 1 88 ? 25.587 -31.182 -5.540 1.00 73.00 88 ARG A CA 1
ATOM 671 C C . ARG A 1 88 ? 26.971 -31.400 -6.154 1.00 73.00 88 ARG A C 1
ATOM 673 O O . ARG A 1 88 ? 27.898 -30.638 -5.919 1.00 73.00 88 ARG A O 1
ATOM 680 N N . GLY A 1 89 ? 27.079 -32.432 -6.988 1.00 66.50 89 GLY A N 1
ATOM 681 C CA . GLY A 1 89 ? 28.322 -32.824 -7.664 1.00 66.50 89 GLY A CA 1
ATOM 682 C C . GLY A 1 89 ? 28.846 -34.197 -7.239 1.00 66.50 89 GLY A C 1
ATOM 683 O O . GLY A 1 89 ? 29.723 -34.739 -7.905 1.00 66.50 89 GLY A O 1
ATOM 684 N N . LEU A 1 90 ? 28.275 -34.794 -6.188 1.00 64.81 90 LEU A N 1
ATOM 685 C CA . LEU A 1 90 ? 28.533 -36.177 -5.793 1.00 64.81 90 LEU A CA 1
ATOM 686 C C . LEU A 1 90 ? 27.472 -37.104 -6.406 1.00 64.81 90 LEU A C 1
ATOM 688 O O . LEU A 1 90 ? 26.299 -36.755 -6.509 1.00 64.81 90 LEU A O 1
ATOM 692 N N . SER A 1 91 ? 27.858 -38.324 -6.776 1.00 63.53 91 SER A N 1
ATOM 693 C CA . SER A 1 91 ? 26.999 -39.344 -7.408 1.00 63.53 91 SER A CA 1
ATOM 694 C C . SER A 1 91 ? 25.945 -39.967 -6.473 1.00 63.53 91 SER A C 1
ATOM 696 O O . SER A 1 91 ? 25.296 -40.949 -6.830 1.00 63.53 91 SER A O 1
ATOM 698 N N . ASN A 1 92 ? 25.730 -39.401 -5.281 1.00 72.62 92 ASN A N 1
ATOM 699 C CA . ASN A 1 92 ? 24.778 -39.915 -4.299 1.00 72.62 92 ASN A CA 1
ATOM 700 C C . ASN A 1 92 ? 23.381 -39.292 -4.471 1.00 72.62 92 ASN A C 1
ATOM 702 O O . ASN A 1 92 ? 22.940 -38.451 -3.686 1.00 72.62 92 ASN A O 1
ATOM 706 N N . ILE A 1 93 ? 22.698 -39.723 -5.534 1.00 78.75 93 ILE A N 1
ATOM 707 C CA . ILE A 1 93 ? 21.373 -39.232 -5.944 1.00 78.75 93 ILE A CA 1
ATOM 708 C C . ILE A 1 93 ? 20.302 -39.512 -4.873 1.00 78.75 93 ILE A C 1
ATOM 710 O O . ILE A 1 93 ? 19.396 -38.703 -4.685 1.00 78.75 93 ILE A O 1
ATOM 714 N N . GLU A 1 94 ? 20.399 -40.630 -4.150 1.00 82.88 94 GLU A N 1
ATOM 715 C CA . GLU A 1 94 ? 19.432 -41.000 -3.105 1.00 82.88 94 GLU A CA 1
ATOM 716 C C . GLU A 1 94 ? 19.512 -40.071 -1.888 1.00 82.88 94 GLU A C 1
ATOM 718 O O . GLU A 1 94 ? 18.484 -39.559 -1.442 1.00 82.88 94 GLU A O 1
ATOM 723 N N . LYS A 1 95 ? 20.724 -39.768 -1.397 1.00 82.06 95 LYS A N 1
ATOM 724 C CA . LYS A 1 95 ? 20.903 -38.803 -0.298 1.00 82.06 95 LYS A CA 1
ATOM 725 C C . LYS A 1 95 ? 20.480 -37.393 -0.696 1.00 82.06 95 LYS A C 1
ATOM 727 O O . LYS A 1 95 ? 19.873 -36.701 0.113 1.00 82.06 95 LYS A O 1
ATOM 732 N N . LEU A 1 96 ? 20.751 -36.984 -1.939 1.00 82.88 96 LEU A N 1
ATOM 733 C CA . LEU A 1 96 ? 20.302 -35.690 -2.455 1.00 82.88 96 LEU A CA 1
ATOM 734 C C . LEU A 1 96 ? 18.770 -35.578 -2.405 1.00 82.88 96 LEU A C 1
ATOM 736 O O . LEU A 1 96 ? 18.257 -34.590 -1.892 1.00 82.88 96 LEU A O 1
ATOM 740 N N . LYS A 1 97 ? 18.043 -36.607 -2.865 1.00 85.50 97 LYS A N 1
ATOM 741 C CA . LYS A 1 97 ? 16.571 -36.629 -2.822 1.00 85.50 97 LYS A CA 1
ATOM 742 C C . LYS A 1 97 ? 16.017 -36.600 -1.395 1.00 85.50 97 LYS A C 1
ATOM 744 O O . LYS A 1 97 ? 15.028 -35.916 -1.159 1.00 85.50 97 LYS A O 1
ATOM 749 N N . SER A 1 98 ? 16.654 -37.302 -0.454 1.00 88.12 98 SER A N 1
ATOM 750 C CA . SER A 1 98 ? 16.262 -37.269 0.966 1.00 88.12 98 SER A CA 1
ATOM 751 C C . SER A 1 98 ? 16.403 -35.864 1.554 1.00 88.12 98 SER A C 1
ATOM 753 O O . SER A 1 98 ? 15.459 -35.343 2.138 1.00 88.12 98 SER A O 1
ATOM 755 N N . VAL A 1 99 ? 17.551 -35.214 1.326 1.00 88.25 99 VAL A N 1
ATOM 756 C CA . VAL A 1 99 ? 17.805 -33.841 1.793 1.00 88.25 99 VAL A CA 1
ATOM 757 C C . VAL A 1 99 ? 16.853 -32.843 1.131 1.00 88.25 99 VAL A C 1
ATOM 759 O O . VAL A 1 99 ? 16.421 -31.892 1.773 1.00 88.25 99 VAL A O 1
ATOM 762 N N . GLU A 1 100 ? 16.486 -33.044 -0.137 1.00 87.00 100 GLU A N 1
ATOM 763 C CA . GLU A 1 100 ? 15.496 -32.200 -0.814 1.00 87.00 100 GLU A CA 1
ATOM 764 C C . GLU A 1 100 ? 14.088 -32.335 -0.223 1.00 87.00 100 GLU A C 1
ATOM 766 O O . GLU A 1 100 ? 13.428 -31.313 -0.035 1.00 87.00 100 GLU A O 1
ATOM 771 N N . ALA A 1 101 ? 13.659 -33.553 0.121 1.00 90.56 101 ALA A N 1
ATOM 772 C CA . ALA A 1 101 ? 12.377 -33.788 0.783 1.00 90.56 101 ALA A CA 1
ATOM 773 C C . ALA A 1 101 ? 12.341 -33.177 2.196 1.00 90.56 101 ALA A C 1
ATOM 775 O O . ALA A 1 101 ? 11.388 -32.481 2.547 1.00 90.56 101 ALA A O 1
ATOM 776 N N . GLU A 1 102 ? 13.407 -33.359 2.981 1.00 91.19 102 GLU A N 1
ATOM 777 C CA . GLU A 1 102 ? 13.534 -32.752 4.313 1.00 91.19 102 GLU A CA 1
ATOM 778 C C . GLU A 1 102 ? 13.575 -31.217 4.243 1.00 91.19 102 GLU A C 1
ATOM 780 O O . GLU A 1 102 ? 12.961 -30.534 5.064 1.00 91.19 102 GLU A O 1
ATOM 785 N N . LEU A 1 103 ? 14.247 -30.647 3.237 1.00 91.50 103 LEU A N 1
ATOM 786 C CA . LEU A 1 103 ? 14.296 -29.200 3.025 1.00 91.50 103 LEU A CA 1
ATOM 787 C C . LEU A 1 103 ? 12.911 -28.625 2.690 1.00 91.50 103 LEU A C 1
ATOM 789 O O . LEU A 1 103 ? 12.567 -27.535 3.157 1.00 91.50 103 LEU A O 1
ATOM 793 N N . GLU A 1 104 ? 12.112 -29.339 1.893 1.00 91.44 104 GLU A N 1
ATOM 794 C CA . GLU A 1 104 ? 10.736 -28.947 1.577 1.00 91.44 104 GLU A CA 1
ATOM 795 C C . GLU A 1 104 ? 9.838 -28.999 2.822 1.00 91.44 104 GLU A C 1
ATOM 797 O O . GLU A 1 104 ? 9.122 -28.032 3.104 1.00 91.44 104 GLU A O 1
ATOM 802 N N . GLU A 1 105 ? 9.956 -30.054 3.631 1.00 93.00 105 GLU A N 1
ATOM 803 C CA . GLU A 1 105 ? 9.223 -30.195 4.892 1.00 93.00 105 GLU A CA 1
ATOM 804 C C . GLU A 1 105 ? 9.587 -29.084 5.894 1.00 93.00 105 GLU A C 1
ATOM 806 O O . GLU A 1 105 ? 8.704 -28.432 6.464 1.00 93.00 105 GLU A O 1
ATOM 811 N N . VAL A 1 106 ? 10.882 -28.803 6.083 1.00 92.31 106 VAL A N 1
ATOM 812 C CA . VAL A 1 106 ? 11.349 -27.714 6.958 1.00 92.31 106 VAL A CA 1
ATOM 813 C C . VAL A 1 106 ? 10.914 -26.349 6.415 1.00 92.31 106 VAL A C 1
ATOM 815 O O . VAL A 1 106 ? 10.510 -25.487 7.195 1.00 92.31 106 VAL A O 1
ATOM 818 N N . SER A 1 107 ? 10.911 -26.145 5.092 1.00 89.31 107 SER A N 1
ATOM 819 C CA . SER A 1 107 ? 10.395 -24.917 4.466 1.00 89.31 107 SER A CA 1
ATOM 820 C C . SER A 1 107 ? 8.909 -24.702 4.750 1.00 89.31 107 SER A C 1
ATOM 822 O O . SER A 1 107 ? 8.484 -23.570 5.011 1.00 89.31 107 SER A O 1
ATOM 824 N N . GLN A 1 108 ? 8.110 -25.770 4.701 1.00 92.50 108 GLN A N 1
ATOM 825 C CA . GLN A 1 108 ? 6.687 -25.702 5.010 1.00 92.50 108 GLN A CA 1
ATOM 826 C C . GLN A 1 108 ? 6.460 -25.394 6.494 1.00 92.50 108 GLN A C 1
ATOM 828 O O . GLN A 1 108 ? 5.759 -24.429 6.807 1.00 92.50 108 GLN A O 1
ATOM 833 N N . LYS A 1 109 ? 7.130 -26.118 7.400 1.00 92.12 109 LYS A N 1
ATOM 834 C CA . LYS A 1 109 ? 7.061 -25.864 8.850 1.00 92.12 109 LYS A CA 1
ATOM 835 C C . LYS A 1 109 ? 7.496 -24.443 9.206 1.00 92.12 109 LYS A C 1
ATOM 837 O O . LYS A 1 109 ? 6.853 -23.791 10.021 1.00 92.12 109 LYS A O 1
ATOM 842 N N . LEU A 1 110 ? 8.531 -23.914 8.550 1.00 91.81 110 LEU A N 1
ATOM 843 C CA . LEU A 1 110 ? 8.996 -22.541 8.76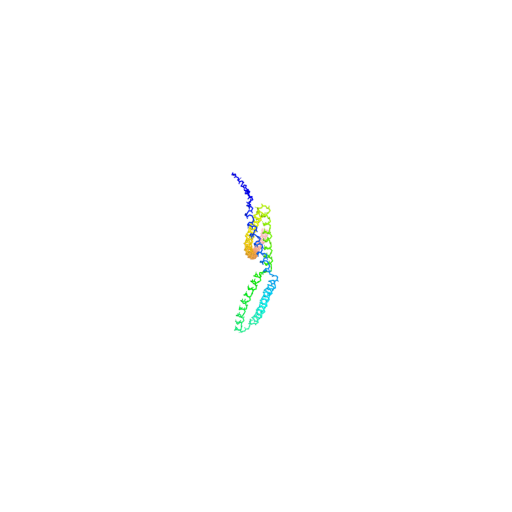2 1.00 91.81 110 LEU A CA 1
ATOM 844 C C . LEU A 1 110 ? 7.968 -21.492 8.304 1.00 91.81 110 LEU A C 1
ATOM 846 O O . LEU A 1 110 ? 7.833 -20.442 8.940 1.00 91.81 110 LEU A O 1
ATOM 850 N N . ARG A 1 111 ? 7.230 -21.757 7.216 1.00 90.56 111 ARG A N 1
ATOM 851 C CA . ARG A 1 111 ? 6.126 -20.894 6.757 1.00 90.56 111 ARG A CA 1
ATOM 852 C C . ARG A 1 111 ? 4.946 -20.928 7.723 1.00 90.56 111 ARG A C 1
ATOM 854 O O . ARG A 1 111 ? 4.374 -19.876 8.009 1.00 90.56 111 ARG A O 1
ATOM 861 N N . GLU A 1 112 ? 4.590 -22.107 8.218 1.00 91.38 112 GLU A N 1
ATOM 862 C CA . GLU A 1 112 ? 3.507 -22.292 9.187 1.00 91.38 112 GLU A CA 1
ATOM 863 C C . GLU A 1 112 ? 3.840 -21.616 10.524 1.00 91.38 112 GLU A C 1
ATOM 865 O O . GLU A 1 112 ? 3.063 -20.771 10.973 1.00 91.38 112 GLU A O 1
ATOM 870 N N . ALA A 1 113 ? 5.040 -21.848 11.068 1.00 89.12 113 ALA A N 1
ATOM 871 C CA . ALA A 1 113 ? 5.531 -21.198 12.284 1.00 89.12 113 ALA A CA 1
ATOM 872 C C . ALA A 1 113 ? 5.570 -19.663 12.153 1.00 89.12 113 ALA A C 1
ATOM 874 O O . ALA A 1 113 ? 5.106 -18.952 13.042 1.00 89.12 113 ALA A O 1
ATOM 875 N N . ASN A 1 114 ? 6.026 -19.124 11.012 1.00 87.38 114 ASN A N 1
ATOM 876 C CA . ASN A 1 114 ? 5.994 -17.676 10.764 1.00 87.38 114 ASN A CA 1
ATOM 877 C C . ASN A 1 114 ? 4.572 -17.119 10.693 1.00 87.38 114 ASN A C 1
ATOM 879 O O . ASN A 1 114 ? 4.301 -16.028 11.199 1.00 87.38 114 ASN A O 1
ATOM 883 N N . LYS A 1 115 ? 3.651 -17.838 10.044 1.00 88.69 115 LYS A N 1
ATOM 884 C CA . LYS A 1 115 ? 2.247 -17.428 9.949 1.00 88.69 115 LYS A CA 1
ATOM 885 C C . LYS A 1 115 ? 1.602 -17.405 11.330 1.00 88.69 115 LYS A C 1
ATOM 887 O O . LYS A 1 115 ? 0.854 -16.474 11.630 1.00 88.69 115 LYS A O 1
ATOM 892 N N . GLU A 1 116 ? 1.897 -18.401 12.156 1.00 86.12 116 GLU A N 1
ATOM 893 C CA . GLU A 1 116 ? 1.384 -18.501 13.514 1.00 86.12 116 GLU A CA 1
ATOM 894 C C . GLU A 1 116 ? 1.987 -17.426 14.425 1.00 86.12 116 GLU A C 1
ATOM 896 O O . GLU A 1 116 ? 1.235 -16.741 15.116 1.00 86.12 116 GLU A O 1
ATOM 901 N N . LEU A 1 117 ? 3.300 -17.177 14.354 1.00 84.56 117 LEU A N 1
ATOM 902 C CA . LEU A 1 117 ? 3.953 -16.085 15.083 1.00 84.56 117 LEU A CA 1
ATOM 903 C C . LEU A 1 117 ? 3.373 -14.727 14.671 1.00 84.56 117 LEU A C 1
ATOM 905 O O . LEU A 1 117 ? 2.948 -13.947 15.519 1.00 84.56 117 LEU A O 1
ATOM 909 N N . CYS A 1 118 ? 3.268 -14.452 13.367 1.00 81.69 118 CYS A N 1
ATOM 910 C CA . CYS A 1 118 ? 2.669 -13.216 12.859 1.00 81.69 118 CYS A CA 1
ATOM 911 C C . CYS A 1 118 ? 1.213 -13.054 13.305 1.00 81.69 118 CYS A C 1
ATOM 913 O O . CYS A 1 118 ? 0.760 -11.939 13.566 1.00 81.69 118 CYS A O 1
ATOM 915 N N . ARG A 1 119 ? 0.456 -14.155 13.365 1.00 83.00 119 ARG A N 1
ATOM 916 C CA . ARG A 1 119 ? -0.915 -14.147 13.868 1.00 83.00 119 ARG A CA 1
ATOM 917 C C . ARG A 1 119 ? -0.932 -13.840 15.361 1.00 83.00 119 ARG A C 1
ATOM 919 O O . ARG A 1 119 ? -1.695 -12.963 15.737 1.00 83.00 119 ARG A O 1
ATOM 926 N N . ASN A 1 120 ? -0.104 -14.486 16.178 1.00 77.94 120 ASN A N 1
ATOM 927 C CA . ASN A 1 120 ? -0.037 -14.242 17.621 1.00 77.94 120 ASN A CA 1
ATOM 928 C C . ASN A 1 120 ? 0.438 -12.820 17.949 1.00 77.94 120 ASN A C 1
ATOM 930 O O . ASN A 1 120 ? -0.162 -12.168 18.797 1.00 77.94 120 ASN A O 1
ATOM 934 N N . LEU A 1 121 ? 1.408 -12.278 17.207 1.00 73.06 121 LEU A N 1
ATOM 935 C CA . LEU A 1 121 ? 1.837 -10.881 17.332 1.00 73.06 121 LEU A CA 1
ATOM 936 C C . LEU A 1 121 ? 0.723 -9.892 16.948 1.00 73.06 121 LEU A C 1
ATOM 938 O O . LEU A 1 121 ? 0.538 -8.886 17.625 1.00 73.06 121 LEU A O 1
ATOM 942 N N . LYS A 1 122 ? -0.060 -10.181 15.897 1.00 70.94 122 LYS A N 1
ATOM 943 C CA . LYS A 1 122 ? -1.221 -9.358 15.494 1.00 70.94 122 LYS A CA 1
ATOM 944 C C . LYS A 1 122 ? -2.418 -9.500 16.428 1.00 70.94 122 LYS A C 1
ATOM 946 O O . LYS A 1 122 ? -3.201 -8.567 16.570 1.00 70.94 122 LYS A O 1
ATOM 951 N N . GLN A 1 123 ? -2.608 -10.693 16.981 1.00 63.94 123 GLN A N 1
ATOM 952 C CA . GLN A 1 123 ? -3.727 -11.039 17.848 1.00 63.94 123 GLN A CA 1
ATOM 953 C C . GLN A 1 123 ? -3.430 -10.768 19.309 1.00 63.94 123 GLN A C 1
ATOM 955 O O . GLN A 1 123 ? -4.332 -11.018 20.100 1.00 63.94 123 GLN A O 1
ATOM 960 N N . ASN A 1 124 ? -2.238 -10.271 19.666 1.00 61.22 124 ASN A N 1
ATOM 961 C CA . ASN A 1 124 ? -1.908 -9.924 21.037 1.00 61.22 124 ASN A CA 1
ATOM 962 C C . ASN A 1 124 ? -2.815 -8.760 21.458 1.00 61.22 124 ASN A C 1
ATOM 964 O O . ASN A 1 124 ? -2.561 -7.608 21.095 1.00 61.22 124 ASN A O 1
ATOM 968 N N . PRO A 1 125 ? -3.947 -9.038 22.128 1.00 59.06 125 PRO A N 1
ATOM 969 C CA . PRO A 1 125 ? -4.861 -7.986 22.491 1.00 59.06 125 PRO A CA 1
ATOM 970 C C . PRO A 1 125 ? -4.139 -7.249 23.606 1.00 59.06 125 PRO A C 1
ATOM 972 O O . PRO A 1 125 ? -3.695 -7.888 24.561 1.00 59.06 125 PRO A O 1
ATOM 975 N N . ASN A 1 126 ? -4.019 -5.929 23.512 1.00 64.06 126 ASN A N 1
ATOM 976 C CA . ASN A 1 126 ? -3.558 -5.142 24.644 1.00 64.06 126 ASN A CA 1
ATOM 977 C C . ASN A 1 126 ? -4.642 -5.208 25.736 1.00 64.06 126 ASN A C 1
ATOM 979 O O . ASN A 1 126 ? -5.486 -4.328 25.873 1.00 64.06 126 ASN A O 1
ATOM 983 N N . LEU A 1 127 ? -4.703 -6.344 26.437 1.00 64.75 127 LEU A N 1
ATOM 984 C CA . LEU A 1 127 ? -5.698 -6.706 27.442 1.00 64.75 127 LEU A CA 1
ATOM 985 C C . LEU A 1 127 ? -5.672 -5.693 28.581 1.00 64.75 127 LEU A C 1
ATOM 987 O O . LEU A 1 127 ? -6.720 -5.384 29.143 1.00 64.75 127 LEU A O 1
ATOM 991 N N . GLN A 1 128 ? -4.487 -5.155 28.867 1.00 65.44 128 GLN A N 1
ATOM 992 C CA . GLN A 1 128 ? -4.275 -4.088 29.828 1.00 65.44 128 GLN A CA 1
ATOM 993 C C . GLN A 1 128 ? -4.892 -2.776 29.338 1.00 65.44 128 GLN A C 1
ATOM 995 O O . GLN A 1 128 ? -5.730 -2.211 30.033 1.00 65.44 128 GLN A O 1
ATOM 1000 N N . GLU A 1 129 ? -4.577 -2.328 28.122 1.00 67.94 129 GLU A N 1
ATOM 1001 C CA . GLU A 1 129 ? -5.167 -1.107 27.557 1.00 67.94 129 GLU A CA 1
ATOM 1002 C C . GLU A 1 129 ? -6.689 -1.220 27.396 1.00 67.94 129 GLU A C 1
ATOM 1004 O O . GLU A 1 129 ? -7.411 -0.278 27.704 1.00 67.94 129 GLU A O 1
ATOM 1009 N N . ASN A 1 130 ? -7.205 -2.380 26.989 1.00 73.00 130 ASN A N 1
ATOM 1010 C CA . ASN A 1 130 ? -8.644 -2.620 26.887 1.00 73.00 130 ASN A CA 1
ATOM 1011 C C . ASN A 1 130 ? -9.330 -2.620 28.258 1.00 73.00 130 ASN A C 1
ATOM 1013 O O . ASN A 1 130 ? -10.448 -2.126 28.378 1.00 73.00 130 ASN A O 1
ATOM 1017 N N . ALA A 1 131 ? -8.678 -3.151 29.295 1.00 72.62 131 ALA A N 1
ATOM 1018 C CA . ALA A 1 131 ? -9.196 -3.103 30.658 1.00 72.62 131 ALA A CA 1
ATOM 1019 C C . ALA A 1 131 ? -9.196 -1.677 31.221 1.00 72.62 131 ALA A C 1
ATOM 1021 O O . ALA A 1 131 ? -10.179 -1.272 31.836 1.00 72.62 131 ALA A O 1
ATOM 1022 N N . VAL A 1 132 ? -8.129 -0.911 30.972 1.00 78.44 132 VAL A N 1
ATOM 1023 C CA . VAL A 1 132 ? -8.045 0.508 31.345 1.00 78.44 132 VAL A CA 1
ATOM 1024 C C . VAL A 1 132 ? -9.125 1.309 30.623 1.00 78.44 132 VAL A C 1
ATOM 1026 O O . VAL A 1 132 ? -9.871 2.033 31.272 1.00 78.44 132 VAL A O 1
ATOM 1029 N N . LYS A 1 133 ? -9.287 1.120 29.307 1.00 83.75 133 LYS A N 1
ATOM 1030 C CA . LYS A 1 133 ? -10.372 1.738 28.529 1.00 83.75 133 LYS A CA 1
ATOM 1031 C C . LYS A 1 133 ? -11.739 1.385 29.098 1.00 83.75 133 LYS A C 1
ATOM 1033 O O . LYS A 1 133 ? -12.539 2.278 29.326 1.00 83.75 133 LYS A O 1
ATOM 1038 N N . LEU A 1 134 ? -11.994 0.108 29.386 1.00 82.62 134 LEU A N 1
ATOM 1039 C CA . LEU A 1 134 ? -13.261 -0.322 29.977 1.00 82.62 134 LEU A CA 1
ATOM 1040 C C . LEU A 1 134 ? -13.523 0.356 31.329 1.00 82.62 134 LEU A C 1
ATOM 1042 O O . LEU A 1 134 ? -14.659 0.730 31.603 1.00 82.62 134 LEU A O 1
ATOM 1046 N N . GLN A 1 135 ? -12.496 0.519 32.164 1.00 82.31 135 GLN A N 1
ATOM 1047 C CA . GLN A 1 135 ? -12.638 1.196 33.450 1.00 82.31 135 GLN A CA 1
ATOM 1048 C C . GLN A 1 135 ? -12.913 2.695 33.285 1.00 82.31 135 GLN A C 1
ATOM 1050 O O . GLN A 1 135 ? -13.771 3.226 33.983 1.00 82.31 135 GLN A O 1
ATOM 1055 N N . LEU A 1 136 ? -12.242 3.357 32.338 1.00 85.94 136 LEU A N 1
ATOM 1056 C CA . LEU A 1 136 ? -12.488 4.763 32.010 1.00 85.94 136 LEU A CA 1
ATOM 1057 C C . LEU A 1 136 ? -13.904 4.980 31.465 1.00 85.94 136 LEU A C 1
ATOM 1059 O O . LEU A 1 136 ? -14.594 5.892 31.906 1.00 85.94 136 LEU A O 1
ATOM 1063 N N . GLU A 1 137 ? -14.367 4.118 30.557 1.00 88.06 137 GLU A N 1
ATOM 1064 C CA . GLU A 1 137 ? -15.736 4.175 30.029 1.00 88.06 137 GLU A CA 1
ATOM 1065 C C . GLU A 1 137 ? -16.776 3.955 31.137 1.00 88.06 137 GLU A C 1
ATOM 1067 O O . GLU A 1 137 ? -17.786 4.650 31.191 1.00 88.06 137 GLU A O 1
ATOM 1072 N N . ARG A 1 138 ? -16.520 3.030 32.071 1.00 87.38 138 ARG A N 1
ATOM 1073 C CA . ARG A 1 138 ? -17.391 2.829 33.241 1.00 87.38 138 ARG A CA 1
ATOM 1074 C C . ARG A 1 138 ? -17.453 4.065 34.125 1.00 87.38 138 ARG A C 1
ATOM 1076 O O . ARG A 1 138 ? -18.552 4.489 34.462 1.00 87.38 138 ARG A O 1
ATOM 1083 N N . GLN A 1 139 ? -16.303 4.645 34.461 1.00 88.69 139 GLN A N 1
ATOM 1084 C CA . GLN A 1 139 ? -16.241 5.862 35.268 1.00 88.69 139 GLN A CA 1
ATOM 1085 C C . GLN A 1 139 ? -17.004 7.007 34.591 1.00 88.69 139 GLN A C 1
ATOM 1087 O O . GLN A 1 139 ? -17.809 7.675 35.227 1.00 88.69 139 GLN A O 1
ATOM 1092 N N . LYS A 1 140 ? -16.825 7.177 33.280 1.00 90.38 140 LYS A N 1
ATOM 1093 C CA . LYS A 1 140 ? -17.547 8.175 32.487 1.00 90.38 140 LYS A CA 1
ATOM 1094 C C . LYS A 1 140 ? -19.066 7.980 32.552 1.00 90.38 140 LYS A C 1
ATOM 1096 O O . LYS A 1 140 ? -19.806 8.944 32.706 1.00 90.38 140 LYS A O 1
ATOM 1101 N N . VAL A 1 141 ? -19.543 6.737 32.458 1.00 90.56 141 VAL A N 1
ATOM 1102 C CA . VAL A 1 141 ? -20.974 6.413 32.584 1.00 90.56 141 VAL A CA 1
ATOM 1103 C C . VAL A 1 141 ? -21.486 6.662 34.007 1.00 90.56 141 VAL A C 1
ATOM 1105 O O . VAL A 1 141 ? -22.592 7.176 34.164 1.00 90.56 141 VAL A O 1
ATOM 1108 N N . GLU A 1 142 ? -20.702 6.334 35.036 1.00 91.06 142 GLU A N 1
ATOM 1109 C CA . GLU A 1 142 ? -21.029 6.650 36.434 1.00 91.06 142 GLU A CA 1
ATOM 1110 C C . GLU A 1 142 ? -21.164 8.170 36.642 1.00 91.06 142 GLU A C 1
ATOM 1112 O O . GLU A 1 142 ? -22.158 8.617 37.211 1.00 91.06 142 GLU A O 1
ATOM 1117 N N . GLU A 1 143 ? -20.231 8.966 36.111 1.00 92.25 143 GLU A N 1
ATOM 1118 C CA . GLU A 1 143 ? -20.287 10.436 36.133 1.00 92.25 143 GLU A CA 1
ATOM 1119 C C . GLU A 1 143 ? -21.540 10.962 35.421 1.00 92.25 143 GLU A C 1
ATOM 1121 O O . GLU A 1 143 ? -22.241 11.825 35.939 1.00 92.25 143 GLU A O 1
ATOM 1126 N N . TRP A 1 144 ? -21.893 10.398 34.263 1.00 93.19 144 TRP A N 1
ATOM 1127 C CA . TRP A 1 144 ? -23.096 10.804 33.537 1.00 93.19 144 TRP A CA 1
ATOM 1128 C C . TRP A 1 144 ? -24.381 10.497 34.293 1.00 93.19 144 TRP A C 1
ATOM 1130 O O . TRP A 1 144 ? -25.292 11.319 34.302 1.00 93.19 144 TRP A O 1
ATOM 1140 N N . TYR A 1 145 ? -24.471 9.324 34.916 1.00 93.12 145 TYR A N 1
ATOM 1141 C CA . TYR A 1 145 ? -25.627 8.984 35.736 1.00 93.12 145 TYR A CA 1
ATOM 1142 C C . TYR A 1 145 ? -25.719 9.867 36.980 1.00 93.12 145 TYR A C 1
ATOM 1144 O O . TYR A 1 145 ? -26.825 10.265 37.338 1.00 93.12 145 TYR A O 1
ATOM 1152 N N . ALA A 1 146 ? -24.592 10.207 37.610 1.00 93.62 146 ALA A N 1
ATOM 1153 C CA . ALA A 1 146 ? -24.565 11.131 38.740 1.00 93.62 146 ALA A CA 1
ATOM 1154 C C . ALA A 1 146 ? -25.049 12.532 38.333 1.00 93.62 146 ALA A C 1
ATOM 1156 O O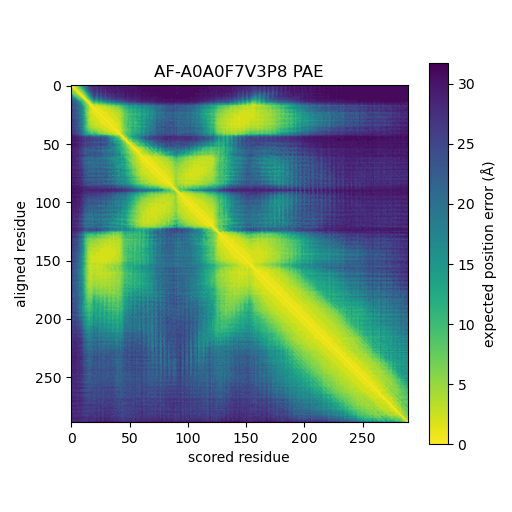 . ALA A 1 146 ? -25.980 13.045 38.949 1.00 93.62 146 ALA A O 1
ATOM 1157 N N . ASP A 1 147 ? -24.517 13.085 37.238 1.00 93.94 147 ASP A N 1
ATOM 1158 C CA . ASP A 1 147 ? -24.924 14.395 36.713 1.00 93.94 147 ASP A CA 1
ATOM 1159 C C . ASP A 1 147 ? -26.422 14.439 36.384 1.00 93.94 147 ASP A C 1
ATOM 1161 O O . ASP A 1 147 ? -27.109 15.413 36.683 1.00 93.94 147 ASP A O 1
ATOM 1165 N N . VAL A 1 148 ? -26.953 13.370 35.781 1.00 94.00 148 VAL A N 1
ATOM 1166 C CA . VAL A 1 148 ? -28.382 13.270 35.454 1.00 94.00 148 VAL A CA 1
ATOM 1167 C C . VAL A 1 148 ? -29.227 13.133 36.708 1.00 94.00 148 VAL A C 1
ATOM 1169 O O . VAL A 1 148 ? -30.312 13.701 36.764 1.00 94.00 148 VAL A O 1
ATOM 1172 N N . ARG A 1 149 ? -28.759 12.392 37.717 1.00 94.38 149 ARG A N 1
ATOM 1173 C CA . ARG A 1 149 ? -29.467 12.280 38.994 1.00 94.38 149 ARG A CA 1
ATOM 1174 C C . ARG A 1 149 ? -29.586 13.642 39.670 1.00 94.38 149 ARG A C 1
ATOM 1176 O O . ARG A 1 149 ? -30.671 13.970 40.143 1.00 94.38 149 ARG A O 1
ATOM 1183 N N . ASP A 1 150 ? -28.508 14.420 39.674 1.00 93.69 150 ASP A N 1
ATOM 1184 C CA . ASP A 1 150 ? -28.495 15.771 40.238 1.00 93.69 150 ASP A CA 1
ATOM 1185 C C . ASP A 1 150 ? -29.388 16.721 39.410 1.00 93.69 150 ASP A C 1
ATOM 1187 O O . ASP A 1 150 ? -30.240 17.415 39.965 1.00 93.69 150 ASP A O 1
ATOM 1191 N N . GLU A 1 151 ? -29.313 16.672 38.073 1.00 93.81 151 GLU A N 1
ATOM 1192 C CA . GLU A 1 151 ? -30.174 17.470 37.181 1.00 93.81 151 GLU A CA 1
ATOM 1193 C C . GLU A 1 151 ? -31.671 17.154 37.368 1.00 93.81 151 GLU A C 1
ATOM 1195 O O . GLU A 1 151 ? -32.515 18.055 37.406 1.00 93.81 151 GLU A O 1
ATOM 1200 N N . LEU A 1 152 ? -32.017 15.875 37.520 1.00 93.12 152 LEU A N 1
ATOM 1201 C CA . LEU A 1 152 ? -33.391 15.434 37.752 1.00 93.12 152 LEU A CA 1
ATOM 1202 C C . LEU A 1 152 ? -33.919 15.885 39.114 1.00 93.12 152 LEU A C 1
ATOM 1204 O O . LEU A 1 152 ? -35.110 16.178 39.227 1.00 93.12 152 LEU A O 1
ATOM 1208 N N . GLN A 1 153 ? -33.054 15.939 40.125 1.00 91.31 153 GLN A N 1
ATOM 1209 C CA . GLN A 1 153 ? -33.409 16.366 41.473 1.00 91.31 153 GLN A CA 1
ATOM 1210 C C . GLN A 1 153 ? -33.632 17.884 41.555 1.00 91.31 153 GLN A C 1
ATOM 1212 O O . GLN A 1 153 ? -34.578 18.316 42.215 1.00 91.31 153 GLN A O 1
ATOM 1217 N N . ASP A 1 154 ? -32.809 18.672 40.860 1.00 91.44 154 ASP A N 1
ATOM 1218 C CA . ASP A 1 154 ? -32.820 20.135 40.966 1.00 91.44 154 ASP A CA 1
ATOM 1219 C C . ASP A 1 154 ? -33.731 20.817 39.933 1.00 91.44 154 ASP A C 1
ATOM 1221 O O . ASP A 1 154 ? -34.407 21.802 40.242 1.00 91.44 154 ASP A O 1
ATOM 1225 N N . ALA A 1 155 ? -33.756 20.311 38.697 1.00 90.56 155 ALA A N 1
ATOM 1226 C CA . ALA A 1 155 ? -34.408 20.966 37.561 1.00 90.56 155 ALA A CA 1
ATOM 1227 C C . ALA A 1 155 ? -35.559 20.154 36.947 1.00 90.56 155 ALA A C 1
ATOM 1229 O O . ALA A 1 155 ? -36.296 20.683 36.109 1.00 90.56 155 ALA A O 1
ATOM 1230 N N . TYR A 1 156 ? -35.743 18.894 37.361 1.00 91.75 156 TYR A N 1
ATOM 1231 C CA . TYR A 1 156 ? -36.712 17.958 36.775 1.00 91.75 156 TYR A CA 1
ATOM 1232 C C . TYR A 1 156 ? -36.515 17.767 35.258 1.00 91.75 156 TYR A C 1
ATOM 1234 O O . TYR A 1 156 ? -37.472 17.570 34.502 1.00 91.75 156 TYR A O 1
ATOM 1242 N N . THR A 1 157 ? -35.260 17.833 34.802 1.00 92.06 157 THR A N 1
ATOM 1243 C CA . THR A 1 157 ? -34.856 17.662 33.399 1.00 92.06 157 THR A CA 1
ATOM 1244 C C . THR A 1 157 ? -33.675 16.704 33.276 1.00 92.06 157 THR A C 1
ATOM 1246 O O . THR A 1 157 ? -33.012 16.380 34.252 1.00 92.06 157 THR A O 1
ATOM 1249 N N . PHE A 1 158 ? -33.425 16.226 32.058 1.00 91.50 158 PHE A N 1
ATOM 1250 C CA . PHE A 1 158 ? -32.260 15.397 31.710 1.00 91.50 158 PHE A CA 1
ATOM 1251 C C . PHE A 1 158 ? -31.630 15.866 30.389 1.00 91.50 158 PHE A C 1
ATOM 1253 O O . PHE A 1 158 ? -31.181 15.078 29.549 1.00 91.50 158 PHE A O 1
ATOM 1260 N N . LYS A 1 159 ? -31.675 17.178 30.149 1.00 90.50 159 LYS A N 1
ATOM 1261 C CA . LYS A 1 159 ? -31.250 17.786 28.889 1.00 90.50 159 LYS A CA 1
ATOM 1262 C C . LYS A 1 159 ? -29.750 17.603 28.676 1.00 90.50 159 LYS A C 1
ATOM 1264 O O . LYS A 1 159 ? -29.335 17.355 27.546 1.00 90.50 159 LYS A O 1
ATOM 1269 N N . SER A 1 160 ? -28.958 17.636 29.751 1.00 90.00 160 SER A N 1
ATOM 1270 C CA . SER A 1 160 ? -27.509 17.429 29.667 1.00 90.00 160 SER A CA 1
ATOM 1271 C C . SER A 1 160 ? -27.160 16.075 29.034 1.00 90.00 160 SER A C 1
ATOM 1273 O O . SER A 1 160 ? -26.293 16.005 28.163 1.00 90.00 160 SER A O 1
ATOM 1275 N N . LEU A 1 161 ? -27.890 15.010 29.386 1.00 91.31 161 LEU A N 1
ATOM 1276 C CA . LEU A 1 161 ? -27.715 13.682 28.798 1.00 91.31 161 LEU A CA 1
ATOM 1277 C C . LEU A 1 161 ? -28.142 13.643 27.334 1.00 91.31 161 LEU A C 1
ATOM 1279 O O . LEU A 1 161 ? -27.448 13.038 26.519 1.00 91.31 161 LEU A O 1
ATOM 1283 N N . GLN A 1 162 ? -29.261 14.286 26.984 1.00 91.50 162 GLN A N 1
ATOM 1284 C CA . GLN A 1 162 ? -29.707 14.360 25.588 1.00 91.50 162 GLN A CA 1
ATOM 1285 C C . GLN A 1 162 ? -28.648 15.029 24.706 1.00 91.50 162 GLN A C 1
ATOM 1287 O O . GLN A 1 162 ? -28.296 14.490 23.654 1.00 91.50 162 GLN A O 1
ATOM 1292 N N . ASP A 1 163 ? -28.109 16.160 25.163 1.00 91.50 163 ASP A N 1
ATOM 1293 C CA . ASP A 1 163 ? -27.090 16.920 24.444 1.00 91.50 163 ASP A CA 1
ATOM 1294 C C . ASP A 1 163 ? -25.781 16.115 24.329 1.00 91.50 163 ASP A C 1
ATOM 1296 O O . ASP A 1 163 ? -25.208 16.019 23.240 1.00 91.50 163 ASP A O 1
ATOM 1300 N N . ARG A 1 164 ? -25.346 15.445 25.409 1.00 91.50 164 ARG A N 1
ATOM 1301 C CA . ARG A 1 164 ? -24.163 14.561 25.401 1.00 91.50 164 ARG A CA 1
ATOM 1302 C C . ARG A 1 164 ? -24.321 13.381 24.440 1.00 91.50 164 ARG A C 1
ATOM 1304 O O . ARG A 1 164 ? -23.424 13.126 23.639 1.00 91.50 164 ARG A O 1
ATOM 1311 N N . VAL A 1 165 ? -25.461 12.687 24.463 1.00 92.75 165 VAL A N 1
ATOM 1312 C CA . VAL A 1 165 ? -25.737 11.558 23.553 1.00 92.75 165 VAL A CA 1
ATOM 1313 C C . VAL A 1 165 ? -25.781 12.025 22.098 1.00 92.75 165 VAL A C 1
ATOM 1315 O O . VAL A 1 165 ? -25.260 11.341 21.215 1.00 92.75 165 VAL A O 1
ATOM 1318 N N . ALA A 1 166 ? -26.378 13.188 21.823 1.00 92.50 166 ALA A N 1
ATOM 1319 C CA . ALA A 1 166 ? -26.377 13.770 20.484 1.00 92.50 166 ALA A CA 1
ATOM 1320 C C . ALA A 1 166 ? -24.950 14.101 20.014 1.00 92.50 166 ALA A C 1
ATOM 1322 O O . ALA A 1 166 ? -24.582 13.784 18.880 1.00 92.50 166 ALA A O 1
ATOM 1323 N N . GLN A 1 167 ? -24.126 14.674 20.896 1.00 93.75 167 GLN A N 1
ATOM 1324 C CA . GLN A 1 167 ? -22.729 14.980 20.607 1.00 93.75 167 GLN A CA 1
ATOM 1325 C C . GLN A 1 167 ? -21.903 13.714 20.335 1.00 93.75 167 GLN A C 1
ATOM 1327 O O . GLN A 1 167 ? -21.157 13.688 19.355 1.00 93.75 167 GLN A O 1
ATOM 1332 N N . GLU A 1 168 ? -22.050 12.656 21.137 1.00 92.00 168 GLU A N 1
ATOM 1333 C CA . GLU A 1 168 ? -21.347 11.388 20.904 1.00 92.00 168 GLU A CA 1
ATOM 1334 C C . GLU A 1 168 ? -21.775 10.707 19.609 1.00 92.00 168 GLU A C 1
ATOM 1336 O O . GLU A 1 168 ? -20.917 10.256 18.852 1.00 92.00 168 GLU A O 1
ATOM 1341 N N . LYS A 1 169 ? -23.078 10.678 19.301 1.00 94.19 169 LYS A N 1
ATOM 1342 C CA . LYS A 1 169 ? -23.561 10.152 18.015 1.00 94.19 169 LYS A CA 1
ATOM 1343 C C . LYS A 1 169 ? -22.930 10.900 16.846 1.00 94.19 169 LYS A C 1
ATOM 1345 O O . LYS A 1 169 ? -22.405 10.273 15.930 1.00 94.19 169 LYS A O 1
ATOM 1350 N N . HIS A 1 170 ? -22.895 12.227 16.922 1.00 95.00 170 HIS A N 1
ATOM 1351 C CA . HIS A 1 170 ? -22.282 13.052 15.890 1.00 95.00 170 HIS A CA 1
ATOM 1352 C C . HIS A 1 170 ? -20.764 12.820 15.762 1.00 95.00 170 HIS A C 1
ATOM 1354 O O . HIS A 1 170 ? -20.223 12.762 14.655 1.00 95.00 170 HIS A O 1
ATOM 1360 N N . GLN A 1 171 ? -20.051 12.651 16.880 1.00 94.38 171 GLN A N 1
ATOM 1361 C CA . GLN A 1 171 ? -18.627 12.296 16.868 1.00 94.38 171 GLN A CA 1
ATOM 1362 C C . GLN A 1 171 ? -18.391 10.896 16.284 1.00 94.38 171 GLN A C 1
ATOM 1364 O O . GLN A 1 171 ? -17.454 10.704 15.508 1.00 94.38 171 GLN A O 1
ATOM 1369 N N . GLN A 1 172 ? -19.257 9.933 16.601 1.00 94.00 172 GLN A N 1
ATOM 1370 C CA . GLN A 1 172 ? -19.188 8.573 16.078 1.00 94.00 172 GLN A CA 1
ATOM 1371 C C . GLN A 1 172 ? -19.435 8.531 14.564 1.00 94.00 172 GLN A C 1
ATOM 1373 O O . GLN A 1 172 ? -18.736 7.814 13.845 1.00 94.00 172 GLN A O 1
ATOM 1378 N N . GLU A 1 173 ? -20.388 9.318 14.062 1.00 95.25 173 GLU A N 1
ATOM 1379 C CA . GLU A 1 173 ? -20.639 9.493 12.628 1.00 95.25 173 GLU A CA 1
ATOM 1380 C C . GLU A 1 173 ? -19.414 10.074 11.914 1.00 95.25 173 GLU A C 1
ATOM 1382 O O . GLU A 1 173 ? -18.934 9.477 10.948 1.00 95.25 173 GLU A O 1
ATOM 1387 N N . LYS A 1 174 ? -18.835 11.160 12.446 1.00 95.50 174 LYS A N 1
ATOM 1388 C CA . LYS A 1 174 ? -17.588 11.751 11.928 1.00 95.50 174 LYS A CA 1
ATOM 1389 C C . LYS A 1 174 ? -16.441 10.744 11.899 1.00 95.50 174 LYS A C 1
ATOM 1391 O O . LYS A 1 174 ? -15.721 10.647 10.907 1.00 95.50 174 LYS A O 1
ATOM 1396 N N . LEU A 1 175 ? -16.271 9.961 12.965 1.00 94.62 175 LEU A N 1
ATOM 1397 C CA . LEU A 1 175 ? -15.241 8.926 13.024 1.00 94.62 175 LEU A CA 1
ATOM 1398 C C . LEU A 1 175 ? -15.458 7.851 11.948 1.00 94.62 175 LEU A C 1
ATOM 1400 O O . LEU A 1 175 ? -14.498 7.403 11.319 1.00 94.62 175 LEU A O 1
ATOM 1404 N N . ASN A 1 176 ? -16.704 7.433 11.726 1.00 94.88 176 ASN A N 1
ATOM 1405 C CA . ASN A 1 176 ? -17.047 6.451 10.700 1.00 94.88 176 ASN A CA 1
ATOM 1406 C C . ASN A 1 176 ? -16.800 6.990 9.283 1.00 94.88 176 ASN A C 1
ATOM 1408 O O . ASN A 1 176 ? -16.275 6.263 8.438 1.00 94.88 176 ASN A O 1
ATOM 1412 N N . GLU A 1 177 ? -17.110 8.262 9.036 1.00 97.00 177 GLU A N 1
ATOM 1413 C CA . GLU A 1 177 ? -16.817 8.937 7.771 1.00 97.00 177 GLU A CA 1
ATOM 1414 C C . GLU A 1 177 ? -15.307 9.009 7.510 1.00 97.00 177 GLU A C 1
ATOM 1416 O O . GLU A 1 177 ? -14.842 8.612 6.440 1.00 97.00 177 GLU A O 1
ATOM 1421 N N . VAL A 1 178 ? -14.519 9.412 8.512 1.00 96.56 178 VAL A N 1
ATOM 1422 C CA . VAL A 1 178 ? -13.052 9.425 8.418 1.00 96.56 178 VAL A CA 1
ATOM 1423 C C . VAL A 1 178 ? -12.514 8.021 8.143 1.00 96.56 178 VAL A C 1
ATOM 1425 O O . VAL A 1 178 ? -11.680 7.852 7.257 1.00 96.56 178 VAL A O 1
ATOM 1428 N N . LYS A 1 179 ? -13.009 6.985 8.834 1.00 94.44 179 LYS A N 1
ATOM 1429 C CA . LYS A 1 179 ? -12.611 5.588 8.574 1.00 94.44 179 LYS A CA 1
ATOM 1430 C C . LYS A 1 179 ? -12.911 5.165 7.137 1.00 94.44 179 LYS A C 1
ATOM 1432 O O . LYS A 1 179 ? -12.066 4.527 6.506 1.00 94.44 179 LYS A O 1
ATOM 1437 N N . LYS A 1 180 ? -14.091 5.518 6.619 1.00 95.88 180 LYS A N 1
ATOM 1438 C CA . LYS A 1 180 ? -14.485 5.234 5.236 1.00 95.88 180 LYS A CA 1
ATOM 1439 C C . LYS A 1 180 ? -13.545 5.933 4.250 1.00 95.88 180 LYS A C 1
ATOM 1441 O O . LYS A 1 180 ? -12.947 5.255 3.419 1.00 95.88 180 LYS A O 1
ATOM 1446 N N . ARG A 1 181 ? -13.324 7.240 4.416 1.00 96.31 181 ARG A N 1
ATOM 1447 C CA . ARG A 1 181 ? -12.428 8.037 3.565 1.00 96.31 181 ARG A CA 1
ATOM 1448 C C . ARG A 1 181 ? -10.989 7.522 3.591 1.00 96.31 181 ARG A C 1
ATOM 1450 O O . ARG A 1 181 ? -10.348 7.431 2.550 1.00 96.31 181 ARG A O 1
ATOM 1457 N N . THR A 1 182 ? -10.482 7.139 4.761 1.00 94.25 182 THR A N 1
ATOM 1458 C CA . THR A 1 182 ? -9.142 6.551 4.898 1.00 94.25 182 THR A CA 1
ATOM 1459 C C . THR A 1 182 ? -9.040 5.220 4.159 1.00 94.25 182 THR A C 1
ATOM 1461 O O . THR A 1 182 ? -8.040 4.972 3.488 1.00 94.25 182 THR A O 1
ATOM 1464 N N . ARG A 1 183 ? -10.073 4.369 4.227 1.00 95.56 183 ARG A N 1
ATOM 1465 C CA . ARG A 1 183 ? -10.1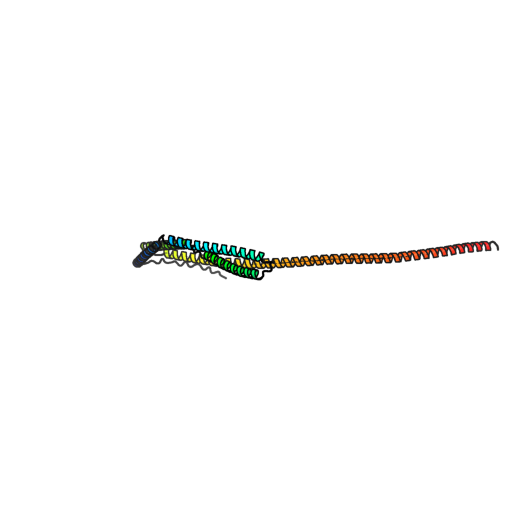05 3.096 3.494 1.00 95.56 183 ARG A CA 1
ATOM 1466 C C . ARG A 1 183 ? -10.137 3.309 1.980 1.00 95.56 183 ARG A C 1
ATOM 1468 O O . ARG A 1 183 ? -9.400 2.631 1.270 1.00 95.56 183 ARG A O 1
ATOM 1475 N N . GLU A 1 184 ? -10.959 4.239 1.506 1.00 95.94 184 GLU A N 1
ATOM 1476 C CA . GLU A 1 184 ? -11.053 4.601 0.086 1.00 95.94 184 GLU A CA 1
ATOM 1477 C C . GLU A 1 184 ? -9.731 5.184 -0.428 1.00 95.94 184 GLU A C 1
ATOM 1479 O O . GLU A 1 184 ? -9.221 4.737 -1.451 1.00 95.94 184 GLU A O 1
ATOM 1484 N N . SER A 1 185 ? -9.118 6.100 0.327 1.00 94.81 185 SER A N 1
ATOM 1485 C CA . SER A 1 185 ? -7.806 6.672 0.003 1.00 94.81 185 SER A CA 1
ATOM 1486 C C . SER A 1 185 ? -6.711 5.601 -0.045 1.00 94.81 185 SER A C 1
ATOM 1488 O O . SER A 1 185 ? -5.960 5.520 -1.012 1.00 94.81 185 SER A O 1
ATOM 1490 N N . ALA A 1 186 ? -6.662 4.701 0.942 1.00 95.62 186 ALA A N 1
ATOM 1491 C CA . ALA A 1 186 ? -5.702 3.598 0.952 1.00 95.62 186 ALA A CA 1
ATOM 1492 C C . ALA A 1 186 ? -5.891 2.642 -0.238 1.00 95.62 186 ALA A C 1
ATOM 1494 O O . ALA A 1 186 ? -4.918 2.098 -0.759 1.00 95.62 186 ALA A O 1
ATOM 1495 N N . GLN A 1 187 ? -7.133 2.425 -0.679 1.00 96.50 187 GLN A N 1
ATOM 1496 C CA . GLN A 1 187 ? -7.411 1.645 -1.881 1.00 96.50 187 GLN A CA 1
ATOM 1497 C C . GLN A 1 187 ? -6.956 2.380 -3.148 1.00 96.50 187 GLN A C 1
ATOM 1499 O O . GLN A 1 187 ? -6.338 1.752 -4.004 1.00 96.50 187 GLN A O 1
ATOM 1504 N N . ALA A 1 188 ? -7.207 3.687 -3.250 1.00 96.12 188 ALA A N 1
ATOM 1505 C CA . ALA A 1 188 ? -6.756 4.503 -4.375 1.00 96.12 188 ALA A CA 1
ATOM 1506 C C . ALA A 1 188 ? -5.225 4.516 -4.493 1.00 96.12 188 ALA A C 1
ATOM 1508 O O . ALA A 1 188 ? -4.699 4.282 -5.576 1.00 96.12 188 ALA A O 1
ATOM 1509 N N . VAL A 1 189 ? -4.508 4.684 -3.376 1.00 96.69 189 VAL A N 1
ATOM 1510 C CA . VAL A 1 189 ? -3.037 4.612 -3.343 1.00 96.69 189 VAL A CA 1
ATOM 1511 C C . VAL A 1 189 ? -2.542 3.265 -3.869 1.00 96.69 189 VAL A C 1
ATOM 1513 O O . VAL A 1 189 ? -1.676 3.237 -4.734 1.00 96.69 189 VAL A O 1
ATOM 1516 N N . ARG A 1 190 ? -3.137 2.147 -3.435 1.00 96.56 190 ARG A N 1
ATOM 1517 C CA . ARG A 1 190 ? -2.747 0.812 -3.927 1.00 96.56 190 ARG A CA 1
ATOM 1518 C C . ARG A 1 190 ? -2.974 0.626 -5.426 1.00 96.56 190 ARG A C 1
ATOM 1520 O O . ARG A 1 190 ? -2.192 -0.069 -6.068 1.00 96.56 190 ARG A O 1
ATOM 1527 N N . LEU A 1 191 ? -4.054 1.189 -5.971 1.00 97.31 191 LEU A N 1
ATOM 1528 C CA . LEU A 1 191 ? -4.321 1.136 -7.411 1.00 97.31 191 LEU A CA 1
ATOM 1529 C C . LEU A 1 191 ? -3.286 1.956 -8.184 1.00 97.31 191 LEU A C 1
ATOM 1531 O O . LEU A 1 191 ? -2.692 1.434 -9.123 1.00 97.31 191 LEU A O 1
ATOM 1535 N N . LEU A 1 192 ? -2.996 3.176 -7.728 1.00 97.38 192 LEU A N 1
ATOM 1536 C CA . LEU A 1 192 ? -1.982 4.041 -8.334 1.00 97.38 192 LEU A CA 1
ATOM 1537 C C . LEU A 1 192 ? -0.579 3.426 -8.268 1.00 97.38 192 LEU A C 1
ATOM 1539 O O . LEU A 1 192 ? 0.158 3.475 -9.244 1.00 97.38 192 LEU A O 1
ATOM 1543 N N . GLU A 1 193 ? -0.206 2.793 -7.154 1.00 95.81 193 GLU A N 1
ATOM 1544 C CA . GLU A 1 193 ? 1.066 2.067 -7.036 1.00 95.81 193 GLU A CA 1
ATOM 1545 C C . GLU A 1 193 ? 1.157 0.899 -8.032 1.00 95.81 193 GLU A C 1
ATOM 1547 O O . GLU A 1 193 ? 2.220 0.640 -8.601 1.00 95.81 193 GLU A O 1
ATOM 1552 N N . ALA A 1 194 ? 0.047 0.190 -8.263 1.00 97.00 194 ALA A N 1
ATOM 1553 C CA . ALA A 1 194 ? -0.009 -0.897 -9.234 1.00 97.00 194 ALA A CA 1
ATOM 1554 C C . ALA A 1 194 ? 0.084 -0.386 -10.682 1.00 97.00 194 ALA A C 1
ATOM 1556 O O . ALA A 1 194 ? 0.804 -0.982 -11.486 1.00 97.00 194 ALA A O 1
ATOM 1557 N N . GLU A 1 195 ? -0.599 0.715 -11.002 1.00 97.38 195 GLU A N 1
ATOM 1558 C CA . GLU A 1 195 ? -0.521 1.387 -12.305 1.00 97.38 195 GLU A CA 1
ATOM 1559 C C . GLU A 1 195 ? 0.888 1.916 -12.574 1.00 97.38 195 GLU A C 1
ATOM 1561 O O . GLU A 1 195 ? 1.475 1.567 -13.594 1.00 97.38 195 GLU A O 1
ATOM 1566 N N . LEU A 1 196 ? 1.491 2.625 -11.617 1.00 96.69 196 LEU A N 1
ATOM 1567 C CA . LEU A 1 196 ? 2.862 3.130 -11.718 1.00 96.69 196 LEU A CA 1
ATOM 1568 C C . LEU A 1 196 ? 3.867 1.994 -11.958 1.00 96.69 196 LEU A C 1
ATOM 1570 O O . LEU A 1 196 ? 4.776 2.100 -12.781 1.00 96.69 196 LEU A O 1
ATOM 1574 N N . LYS A 1 197 ? 3.706 0.865 -11.258 1.00 96.88 197 LYS A N 1
ATOM 1575 C CA . LYS A 1 197 ? 4.566 -0.307 -11.457 1.00 96.88 197 LYS A CA 1
ATOM 1576 C C . LYS A 1 197 ? 4.391 -0.921 -12.849 1.00 96.88 197 LYS A C 1
ATOM 1578 O O . LYS A 1 197 ? 5.354 -1.421 -13.427 1.00 96.88 197 LYS A O 1
ATOM 1583 N N . LYS A 1 198 ? 3.168 -0.922 -13.378 1.00 97.88 198 LYS A N 1
ATOM 1584 C CA . LYS A 1 198 ? 2.888 -1.412 -14.729 1.00 97.88 198 LYS A CA 1
ATOM 1585 C C . LYS A 1 198 ? 3.497 -0.481 -15.779 1.00 97.88 198 LYS A C 1
ATOM 1587 O O . LYS A 1 198 ? 4.200 -0.967 -16.658 1.00 97.88 198 LYS A O 1
ATOM 1592 N N . GLU A 1 199 ? 3.292 0.823 -15.639 1.00 97.44 199 GLU A N 1
ATOM 1593 C CA . GLU A 1 199 ? 3.793 1.843 -16.561 1.00 97.44 199 GLU A CA 1
ATOM 1594 C C . GLU A 1 199 ? 5.325 1.885 -16.587 1.00 97.44 199 GLU A C 1
ATOM 1596 O O . GLU A 1 199 ? 5.928 1.877 -17.654 1.00 97.44 199 GLU A O 1
ATOM 1601 N N . THR A 1 200 ? 5.984 1.809 -15.427 1.00 96.62 200 THR A N 1
ATOM 1602 C CA . THR A 1 200 ? 7.455 1.721 -15.367 1.00 96.62 200 THR A CA 1
ATOM 1603 C C . THR A 1 200 ? 7.986 0.455 -16.045 1.00 96.62 200 THR A C 1
ATOM 1605 O O . THR A 1 200 ? 8.975 0.521 -16.773 1.00 96.62 200 THR A O 1
ATOM 1608 N N . ALA A 1 201 ? 7.313 -0.689 -15.885 1.00 97.25 201 ALA A N 1
ATOM 1609 C CA . ALA A 1 201 ? 7.687 -1.926 -16.569 1.00 97.25 201 ALA A CA 1
ATOM 1610 C C . ALA A 1 201 ? 7.452 -1.870 -18.091 1.00 97.25 201 ALA A C 1
ATOM 1612 O O . ALA A 1 201 ? 8.218 -2.468 -18.850 1.00 97.25 201 ALA A O 1
ATOM 1613 N N . GLU A 1 202 ? 6.399 -1.190 -18.547 1.00 97.25 202 GLU A N 1
ATOM 1614 C CA . GLU A 1 202 ? 6.132 -0.949 -19.971 1.00 97.25 202 GLU A CA 1
ATOM 1615 C C . GLU A 1 202 ? 7.185 -0.012 -20.568 1.00 97.25 202 GLU A C 1
ATOM 1617 O O . GLU A 1 202 ? 7.833 -0.381 -21.548 1.00 97.25 202 GLU A O 1
ATOM 1622 N N . TYR A 1 203 ? 7.473 1.104 -19.901 1.00 97.25 203 TYR A N 1
ATOM 1623 C CA . TYR A 1 203 ? 8.516 2.041 -20.308 1.00 97.25 203 TYR A CA 1
ATOM 1624 C C . TYR A 1 203 ? 9.900 1.380 -20.379 1.00 97.25 203 TYR A C 1
ATOM 1626 O O . TYR A 1 203 ? 10.635 1.558 -21.347 1.00 97.25 203 TYR A O 1
ATOM 1634 N N . GLU A 1 204 ? 10.268 0.546 -19.401 1.00 96.94 204 GLU A N 1
ATOM 1635 C CA . GLU A 1 204 ? 11.525 -0.209 -19.456 1.00 96.94 204 GLU A CA 1
ATOM 1636 C C . GLU A 1 204 ? 11.595 -1.174 -20.648 1.00 96.94 204 GLU A C 1
ATOM 1638 O O . GLU A 1 204 ? 12.675 -1.382 -21.210 1.00 96.94 204 GLU A O 1
ATOM 1643 N N . ARG A 1 205 ? 10.472 -1.793 -21.035 1.00 97.06 205 ARG A N 1
ATOM 1644 C CA . ARG A 1 205 ? 10.417 -2.662 -22.220 1.00 97.06 205 ARG A CA 1
ATOM 1645 C C . ARG A 1 205 ? 10.584 -1.852 -23.498 1.00 97.06 205 ARG A C 1
ATOM 1647 O O . ARG A 1 205 ? 11.401 -2.239 -24.329 1.00 97.06 205 ARG A O 1
ATOM 1654 N N . GLU A 1 206 ? 9.882 -0.731 -23.624 1.00 97.38 206 GLU A N 1
ATOM 1655 C CA . GLU A 1 206 ? 10.008 0.173 -24.773 1.00 97.38 206 GLU A CA 1
ATOM 1656 C C . GLU A 1 206 ? 11.431 0.730 -24.895 1.00 97.38 206 GLU A C 1
ATOM 1658 O O . GLU A 1 206 ? 12.022 0.709 -25.973 1.00 97.38 206 GLU A O 1
ATOM 1663 N N . MET A 1 207 ? 12.048 1.132 -23.783 1.00 96.94 207 MET A N 1
ATOM 1664 C CA . MET A 1 207 ? 13.443 1.583 -23.754 1.00 96.94 207 MET A CA 1
ATOM 1665 C C . MET A 1 207 ? 14.426 0.486 -24.180 1.00 96.94 207 MET A C 1
ATOM 1667 O O . MET A 1 207 ? 15.421 0.762 -24.850 1.00 96.94 207 MET A O 1
ATOM 1671 N N . LYS A 1 208 ? 14.178 -0.774 -23.806 1.00 96.56 208 LYS A N 1
ATOM 1672 C CA . LYS A 1 208 ? 14.998 -1.907 -24.268 1.00 96.56 208 LYS A CA 1
ATOM 1673 C C . LYS A 1 208 ? 14.808 -2.164 -25.759 1.00 96.56 208 LYS A C 1
ATOM 1675 O O . LYS A 1 208 ? 15.798 -2.380 -26.453 1.00 96.56 208 LYS A O 1
ATOM 1680 N N . GLN A 1 209 ? 13.569 -2.119 -26.246 1.00 97.38 209 GLN A N 1
ATOM 1681 C CA . GLN A 1 209 ? 13.255 -2.326 -27.657 1.00 97.38 209 GLN A CA 1
ATOM 1682 C C . GLN A 1 209 ? 13.880 -1.235 -28.534 1.00 97.38 209 GLN A C 1
ATOM 1684 O O . GLN A 1 209 ? 14.622 -1.546 -29.459 1.00 97.38 209 GLN A O 1
ATOM 1689 N N . THR A 1 210 ? 13.664 0.035 -28.195 1.00 96.81 210 THR A N 1
ATOM 1690 C CA . THR A 1 210 ? 14.235 1.177 -28.926 1.00 96.81 210 THR A CA 1
ATOM 1691 C C . THR A 1 210 ? 15.764 1.154 -28.921 1.00 96.81 210 THR A C 1
ATOM 1693 O O . THR A 1 210 ? 16.384 1.372 -29.958 1.00 96.81 210 THR A O 1
ATOM 1696 N N . ASN A 1 211 ? 16.411 0.810 -27.801 1.00 96.69 211 ASN A N 1
ATOM 1697 C CA . ASN A 1 211 ? 17.869 0.647 -27.765 1.00 96.69 211 ASN A CA 1
ATOM 1698 C C . ASN A 1 211 ? 18.369 -0.522 -28.630 1.00 96.69 211 ASN A C 1
ATOM 1700 O O . ASN A 1 211 ? 19.439 -0.415 -29.241 1.00 96.69 211 ASN A O 1
ATOM 1704 N N . ALA A 1 212 ? 17.619 -1.625 -28.699 1.00 96.56 212 ALA A N 1
ATOM 1705 C CA . ALA A 1 212 ? 17.937 -2.739 -29.589 1.00 96.56 212 ALA A CA 1
ATOM 1706 C C . ALA A 1 212 ? 17.807 -2.321 -31.063 1.00 96.56 212 ALA A C 1
ATOM 1708 O O . ALA A 1 212 ? 18.720 -2.572 -31.849 1.00 96.56 212 ALA A O 1
ATOM 1709 N N . GLU A 1 213 ? 16.740 -1.601 -31.418 1.00 97.44 213 GLU A N 1
ATOM 1710 C CA . GLU A 1 213 ? 16.533 -1.047 -32.761 1.00 97.44 213 GLU A CA 1
ATOM 1711 C C . GLU A 1 213 ? 17.645 -0.059 -33.144 1.00 97.44 213 GLU A C 1
ATOM 1713 O O . GLU A 1 213 ? 18.235 -0.177 -34.217 1.00 97.44 213 GLU A O 1
ATOM 1718 N N . ILE A 1 214 ? 18.020 0.858 -32.243 1.00 96.81 214 ILE A N 1
ATOM 1719 C CA . ILE A 1 214 ? 19.152 1.779 -32.441 1.00 96.81 214 ILE A CA 1
ATOM 1720 C C . ILE A 1 214 ? 20.451 1.008 -32.692 1.00 96.81 214 ILE A C 1
ATOM 1722 O O . ILE A 1 214 ? 21.251 1.413 -33.538 1.00 96.81 214 ILE A O 1
ATOM 1726 N N . SER A 1 215 ? 20.690 -0.077 -31.956 1.00 96.69 215 SER A N 1
ATOM 1727 C CA . SER A 1 215 ? 21.902 -0.886 -32.120 1.00 96.69 215 SER A CA 1
ATOM 1728 C C . SER A 1 215 ? 21.917 -1.588 -33.480 1.00 96.69 215 SER A C 1
ATOM 1730 O O . SER A 1 215 ? 22.906 -1.472 -34.201 1.00 96.69 215 SER A O 1
ATOM 1732 N N . SER A 1 216 ? 20.797 -2.194 -33.887 1.00 96.69 216 SER A N 1
ATOM 1733 C CA . SER A 1 216 ? 20.657 -2.819 -35.210 1.00 96.69 216 SER A CA 1
ATOM 1734 C C . SER A 1 216 ? 20.857 -1.809 -36.342 1.00 96.69 216 SER A C 1
ATOM 1736 O O . SER A 1 216 ? 21.625 -2.050 -37.271 1.00 96.69 216 SER A O 1
ATOM 1738 N N . LEU A 1 217 ? 20.234 -0.631 -36.248 1.00 96.94 217 LEU A N 1
ATOM 1739 C CA . LEU A 1 217 ? 20.378 0.421 -37.258 1.00 96.94 217 LEU A CA 1
ATOM 1740 C C . LEU A 1 217 ? 21.819 0.946 -37.343 1.00 96.94 217 LEU A C 1
ATOM 1742 O O . LEU A 1 217 ? 22.302 1.255 -38.433 1.00 96.94 217 LEU A O 1
ATOM 1746 N N . LYS A 1 218 ? 22.537 1.033 -36.214 1.00 97.50 218 LYS A N 1
ATOM 1747 C CA . LYS A 1 218 ? 23.966 1.389 -36.203 1.00 97.50 218 LYS A CA 1
ATOM 1748 C C . LYS A 1 218 ? 24.812 0.344 -36.925 1.00 97.50 218 LYS A C 1
ATOM 1750 O O . LYS A 1 218 ? 25.683 0.723 -37.710 1.00 97.50 218 LYS A O 1
ATOM 1755 N N . GLU A 1 219 ? 24.554 -0.939 -36.683 1.00 96.81 219 GLU A N 1
ATOM 1756 C CA . GLU A 1 219 ? 25.242 -2.037 -37.365 1.00 96.81 219 GLU A CA 1
ATOM 1757 C C . GLU A 1 219 ? 24.981 -2.007 -38.875 1.00 96.81 219 GLU A C 1
ATOM 1759 O O . GLU A 1 219 ? 25.929 -2.046 -39.662 1.00 96.81 219 GLU A O 1
ATOM 1764 N N . GLU A 1 220 ? 23.725 -1.844 -39.297 1.00 96.38 220 GLU A N 1
ATOM 1765 C CA . GLU A 1 220 ? 23.362 -1.710 -40.713 1.00 96.38 220 GLU A CA 1
ATOM 1766 C C . GLU A 1 220 ? 24.040 -0.505 -41.373 1.00 96.38 220 GLU A C 1
ATOM 1768 O O . GLU A 1 220 ? 24.581 -0.611 -42.478 1.00 96.38 220 GLU A O 1
ATOM 1773 N N . LEU A 1 221 ? 24.068 0.643 -40.691 1.00 96.69 221 LEU A N 1
ATOM 1774 C CA . LEU A 1 221 ? 24.718 1.851 -41.192 1.00 96.69 221 LEU A CA 1
ATOM 1775 C C . LEU A 1 221 ? 26.227 1.635 -41.358 1.00 96.69 221 LEU A C 1
ATOM 1777 O O . LEU A 1 221 ? 26.799 2.021 -42.382 1.00 96.69 221 LEU A O 1
ATOM 1781 N N . GLN A 1 222 ? 26.877 0.981 -40.393 1.00 96.06 222 GLN A N 1
ATOM 1782 C CA . GLN A 1 222 ? 28.295 0.640 -40.481 1.00 96.06 222 GLN A CA 1
ATOM 1783 C C . GLN A 1 222 ? 28.570 -0.335 -41.633 1.00 96.06 222 GLN A C 1
ATOM 1785 O O . GLN A 1 222 ? 29.495 -0.107 -42.417 1.00 96.06 222 GLN A O 1
ATOM 1790 N N . GLN A 1 223 ? 27.749 -1.376 -41.794 1.00 96.25 223 GLN A N 1
ATOM 1791 C CA . GLN A 1 223 ? 27.868 -2.314 -42.913 1.00 96.25 223 GLN A CA 1
ATOM 1792 C C . GLN A 1 223 ? 27.684 -1.621 -44.266 1.00 96.25 223 GLN A C 1
ATOM 1794 O O . GLN A 1 223 ? 28.459 -1.865 -45.192 1.00 96.25 223 GLN A O 1
ATOM 1799 N N . ASN A 1 224 ? 26.695 -0.736 -44.390 1.00 95.50 224 ASN A N 1
ATOM 1800 C CA . ASN A 1 224 ? 26.453 0.014 -45.618 1.00 95.50 224 ASN A CA 1
ATOM 1801 C C . ASN A 1 224 ? 27.606 0.970 -45.934 1.00 95.50 224 ASN A C 1
ATOM 1803 O O . ASN A 1 224 ? 28.044 1.024 -47.081 1.00 95.50 224 ASN A O 1
ATOM 1807 N N . ARG A 1 225 ? 28.170 1.655 -44.931 1.00 96.19 225 ARG A N 1
ATOM 1808 C CA . ARG A 1 225 ? 29.377 2.477 -45.114 1.00 96.19 225 ARG A CA 1
ATOM 1809 C C . ARG A 1 225 ? 30.556 1.661 -45.635 1.00 96.19 225 ARG A C 1
ATOM 1811 O O . ARG A 1 225 ? 31.202 2.084 -46.591 1.00 96.19 225 ARG A O 1
ATOM 1818 N N . LEU A 1 226 ? 30.813 0.493 -45.044 1.00 95.62 226 LEU A N 1
ATOM 1819 C CA . LEU A 1 226 ? 31.890 -0.398 -45.482 1.00 95.62 226 LEU A CA 1
ATOM 1820 C C . LEU A 1 226 ? 31.661 -0.896 -46.915 1.00 95.62 226 LEU A C 1
ATOM 1822 O O . LEU A 1 226 ? 32.569 -0.813 -47.738 1.00 95.62 226 LEU A O 1
ATOM 1826 N N . LYS A 1 227 ? 30.443 -1.349 -47.242 1.00 95.69 227 LYS A N 1
ATOM 1827 C CA . LYS A 1 227 ? 30.079 -1.785 -48.601 1.00 95.69 227 LYS A CA 1
ATOM 1828 C C . LYS A 1 227 ? 30.253 -0.664 -49.624 1.00 95.69 227 LYS A C 1
ATOM 1830 O O . LYS A 1 227 ? 30.830 -0.907 -50.680 1.00 95.69 227 LYS A O 1
ATOM 1835 N N . SER A 1 228 ? 29.785 0.546 -49.324 1.00 95.44 228 SER A N 1
ATOM 1836 C CA . SER A 1 228 ? 29.924 1.699 -50.221 1.00 95.44 228 SER A CA 1
ATOM 1837 C C . SER A 1 228 ? 31.385 2.102 -50.414 1.00 95.44 228 SER A C 1
ATOM 1839 O O . SER A 1 228 ? 31.803 2.330 -51.543 1.00 95.44 228 SER A O 1
ATOM 1841 N N . SER A 1 229 ? 32.186 2.126 -49.344 1.00 95.44 229 SER A N 1
ATOM 1842 C CA . SER A 1 229 ? 33.622 2.425 -49.430 1.00 95.44 229 SER A CA 1
ATOM 1843 C C . SER A 1 229 ? 34.385 1.381 -50.256 1.00 95.44 229 SER A C 1
ATOM 1845 O O . SER A 1 229 ? 35.205 1.747 -51.096 1.00 95.44 229 SER A O 1
ATOM 1847 N N . LEU A 1 230 ? 34.079 0.092 -50.076 1.00 95.06 230 LEU A N 1
ATOM 1848 C CA . LEU A 1 230 ? 34.660 -0.990 -50.875 1.00 95.06 230 LEU A CA 1
ATOM 1849 C C . LEU A 1 230 ? 34.278 -0.884 -52.354 1.00 95.06 230 LEU A C 1
ATOM 1851 O O . LEU A 1 230 ? 35.144 -1.052 -53.209 1.00 95.06 230 LEU A O 1
ATOM 1855 N N . LYS A 1 231 ? 33.005 -0.591 -52.657 1.00 95.81 231 LYS A N 1
ATOM 1856 C CA . LYS A 1 231 ? 32.533 -0.390 -54.035 1.00 95.81 231 LYS A CA 1
ATOM 1857 C C . LYS A 1 231 ? 33.251 0.771 -54.711 1.00 95.81 231 LYS A C 1
ATOM 1859 O O . LYS A 1 231 ? 33.800 0.567 -55.786 1.00 95.81 231 LYS A O 1
ATOM 1864 N N . LEU A 1 232 ? 33.322 1.930 -54.051 1.00 95.25 232 LEU A N 1
ATOM 1865 C CA . LEU A 1 232 ? 34.038 3.098 -54.570 1.00 95.25 232 LEU A CA 1
ATOM 1866 C C . LEU A 1 232 ? 35.507 2.771 -54.854 1.00 95.25 232 LEU A C 1
ATOM 1868 O O . LEU A 1 232 ? 35.978 3.009 -55.957 1.00 95.25 232 LEU A O 1
ATOM 1872 N N . SER A 1 233 ? 36.214 2.136 -53.912 1.00 94.88 233 SER A N 1
ATOM 1873 C CA . SER A 1 233 ? 37.622 1.767 -54.122 1.00 94.88 233 SER A CA 1
ATOM 1874 C C . SER A 1 233 ? 37.813 0.758 -55.262 1.00 94.88 233 SER A C 1
ATOM 1876 O O . SER A 1 233 ? 38.816 0.804 -55.978 1.00 94.88 233 SER A O 1
ATOM 1878 N N . PHE A 1 234 ? 36.875 -0.176 -55.435 1.00 95.88 234 PHE A N 1
ATOM 1879 C CA . PHE A 1 234 ? 36.912 -1.127 -56.542 1.00 95.88 234 PHE A CA 1
ATOM 1880 C C . PHE A 1 234 ? 36.680 -0.433 -57.889 1.00 95.88 234 PHE A C 1
ATOM 1882 O O . PHE A 1 234 ? 37.447 -0.662 -58.824 1.00 95.88 234 PHE A O 1
ATOM 1889 N N . GLU A 1 235 ? 35.675 0.440 -57.973 1.00 95.44 235 GLU A N 1
ATOM 1890 C CA . GLU A 1 235 ? 35.374 1.239 -59.165 1.00 95.44 235 GLU A CA 1
ATOM 1891 C C . GLU A 1 235 ? 36.539 2.171 -59.527 1.00 95.44 235 GLU A C 1
ATOM 1893 O O . GLU A 1 235 ? 36.955 2.200 -60.682 1.00 95.44 235 GLU A O 1
ATOM 1898 N N . GLU A 1 236 ? 37.146 2.849 -58.549 1.00 95.44 236 GLU A N 1
ATOM 1899 C CA . GLU A 1 236 ? 38.342 3.679 -58.749 1.00 95.44 236 GLU A CA 1
ATOM 1900 C C . GLU A 1 236 ? 39.507 2.873 -59.337 1.00 95.44 236 GLU A C 1
ATOM 1902 O O . GLU A 1 236 ? 40.124 3.289 -60.318 1.00 95.44 236 GLU A O 1
ATOM 1907 N N . LYS A 1 237 ? 39.796 1.686 -58.784 1.00 95.50 237 LYS A N 1
ATOM 1908 C CA . LYS A 1 237 ? 40.850 0.803 -59.314 1.00 95.50 237 LYS A CA 1
ATOM 1909 C C . LYS A 1 237 ? 40.529 0.304 -60.718 1.00 95.50 237 LYS A C 1
ATOM 1911 O O . LYS A 1 237 ? 41.436 0.191 -61.542 1.00 95.50 237 LYS A O 1
ATOM 1916 N N . GLN A 1 238 ? 39.264 -0.008 -60.991 1.00 95.69 238 GLN A N 1
ATOM 1917 C CA . GLN A 1 238 ? 38.820 -0.448 -62.307 1.00 95.69 238 GLN A CA 1
ATOM 1918 C C . GLN A 1 238 ? 38.988 0.666 -63.346 1.00 95.69 238 GLN A C 1
ATOM 1920 O O . GLN A 1 238 ? 39.554 0.414 -64.410 1.00 95.69 238 GLN A O 1
ATOM 1925 N N . LEU A 1 239 ? 38.557 1.888 -63.024 1.00 94.75 239 LEU A N 1
ATOM 1926 C CA . LEU A 1 239 ? 38.713 3.061 -63.885 1.00 94.75 239 LEU A CA 1
ATOM 1927 C C . LEU A 1 239 ? 40.190 3.385 -64.121 1.00 94.75 239 LEU A C 1
ATOM 1929 O O . LEU A 1 239 ? 40.593 3.542 -65.270 1.00 94.75 239 LEU A O 1
ATOM 1933 N N . ALA A 1 240 ? 41.022 3.379 -63.076 1.00 95.38 240 ALA A N 1
ATOM 1934 C CA . ALA A 1 240 ? 42.460 3.607 -63.210 1.00 95.38 240 ALA A CA 1
ATOM 1935 C C . ALA A 1 240 ? 43.142 2.545 -64.093 1.00 95.38 240 ALA A C 1
ATOM 1937 O O . ALA A 1 240 ? 44.006 2.862 -64.912 1.00 95.38 240 ALA A O 1
ATOM 1938 N N . ALA A 1 241 ? 42.749 1.272 -63.971 1.00 95.25 241 ALA A N 1
ATOM 1939 C CA . ALA A 1 241 ? 43.267 0.204 -64.824 1.00 95.25 241 ALA A CA 1
ATOM 1940 C C . ALA A 1 241 ? 42.833 0.368 -66.292 1.00 95.25 241 ALA A C 1
ATOM 1942 O O . ALA A 1 241 ? 43.640 0.130 -67.196 1.00 95.25 241 ALA A O 1
ATOM 1943 N N . GLN A 1 242 ? 41.585 0.789 -66.534 1.00 95.31 242 GLN A N 1
ATOM 1944 C CA . GLN A 1 242 ? 41.079 1.103 -67.874 1.00 95.31 242 GLN A CA 1
ATOM 1945 C C . GLN A 1 242 ? 41.813 2.299 -68.486 1.00 95.31 242 GLN A C 1
ATOM 1947 O O . GLN A 1 242 ? 42.258 2.212 -69.629 1.00 95.31 242 GLN A O 1
ATOM 1952 N N . GLU A 1 243 ? 42.002 3.372 -67.719 1.00 95.12 243 GLU A N 1
ATOM 1953 C CA . GLU A 1 243 ? 42.754 4.556 -68.135 1.00 95.12 243 GLU A CA 1
ATOM 1954 C C . GLU A 1 243 ? 44.194 4.187 -68.508 1.00 95.12 243 GLU A C 1
ATOM 1956 O O . GLU A 1 243 ? 44.652 4.503 -69.603 1.00 95.12 243 GLU A O 1
ATOM 1961 N N . GLN A 1 244 ? 44.896 3.431 -67.658 1.00 95.50 244 GLN A N 1
ATOM 1962 C CA . GLN A 1 244 ? 46.254 2.971 -67.958 1.00 95.50 244 GLN A CA 1
ATOM 1963 C C . GLN A 1 244 ? 46.318 2.070 -69.195 1.00 95.50 244 GLN A C 1
ATOM 1965 O O . GLN A 1 244 ? 47.269 2.154 -69.972 1.00 95.50 244 GLN A O 1
ATOM 1970 N N . ALA A 1 245 ? 45.339 1.182 -69.385 1.00 94.56 245 ALA A N 1
ATOM 1971 C CA . ALA A 1 245 ? 45.271 0.352 -70.583 1.00 94.56 245 ALA A CA 1
ATOM 1972 C C . ALA A 1 245 ? 45.089 1.211 -71.840 1.00 94.56 245 ALA A C 1
ATOM 1974 O O . ALA A 1 245 ? 45.803 1.005 -72.822 1.00 94.56 245 ALA A O 1
ATOM 1975 N N . LEU A 1 246 ? 44.201 2.204 -71.782 1.00 94.88 246 LEU A N 1
ATOM 1976 C CA . LEU A 1 246 ? 43.947 3.132 -72.876 1.00 94.88 246 LEU A CA 1
ATOM 1977 C C . LEU A 1 246 ? 45.180 3.995 -73.190 1.00 94.88 246 LEU A C 1
ATOM 1979 O O . LEU A 1 246 ? 45.566 4.109 -74.351 1.00 94.88 246 LEU A O 1
ATOM 1983 N N . LEU A 1 247 ? 45.856 4.523 -72.165 1.00 95.31 247 LEU A N 1
ATOM 1984 C CA . LEU A 1 247 ? 47.109 5.270 -72.314 1.00 95.31 247 LEU A CA 1
ATOM 1985 C C . LEU A 1 247 ? 48.199 4.428 -72.982 1.00 95.31 247 LEU A C 1
ATOM 1987 O O . LEU A 1 247 ? 48.875 4.920 -73.882 1.00 95.31 247 LEU A O 1
ATOM 1991 N N . ARG A 1 248 ? 48.347 3.149 -72.607 1.00 95.06 248 ARG A N 1
ATOM 1992 C CA . ARG A 1 248 ? 49.300 2.237 -73.266 1.00 95.06 248 ARG A CA 1
ATOM 1993 C C . ARG A 1 248 ? 48.986 2.053 -74.751 1.00 95.06 248 ARG A C 1
ATOM 1995 O O . ARG A 1 248 ? 49.907 2.047 -75.563 1.00 95.06 248 ARG A O 1
ATOM 2002 N N . VAL A 1 249 ? 47.708 1.919 -75.111 1.00 95.50 249 VAL A N 1
ATOM 2003 C CA . VAL A 1 249 ? 47.281 1.810 -76.516 1.00 95.50 249 VAL A CA 1
ATOM 2004 C C . VAL A 1 249 ? 47.593 3.099 -77.279 1.00 95.50 249 VAL A C 1
ATOM 2006 O O . VAL A 1 249 ? 48.160 3.036 -78.369 1.00 95.50 249 VAL A O 1
ATOM 2009 N N . PHE A 1 250 ? 47.292 4.266 -76.702 1.00 93.44 250 PHE A N 1
ATOM 2010 C CA . PHE A 1 250 ? 47.616 5.551 -77.327 1.00 93.44 250 PHE A CA 1
ATOM 2011 C C . PHE A 1 250 ? 49.121 5.748 -77.509 1.00 93.44 250 PHE A C 1
ATOM 2013 O O . PHE A 1 250 ? 49.541 6.122 -78.599 1.00 93.44 250 PHE A O 1
ATOM 2020 N N . GLN A 1 251 ? 49.935 5.417 -76.505 1.00 95.62 251 GLN A N 1
ATOM 2021 C CA . GLN A 1 251 ? 51.396 5.481 -76.606 1.00 95.62 251 GLN A CA 1
ATOM 2022 C C . GLN A 1 251 ? 51.938 4.576 -77.716 1.00 95.62 251 GLN A C 1
ATOM 2024 O O . GLN A 1 251 ? 52.793 4.991 -78.493 1.00 95.62 251 GLN A O 1
ATOM 2029 N N . GLN A 1 252 ? 51.431 3.344 -77.834 1.00 94.12 252 GLN A N 1
ATOM 2030 C CA . GLN A 1 252 ? 51.814 2.456 -78.935 1.00 94.12 252 GLN A CA 1
ATOM 2031 C C . GLN A 1 252 ? 51.454 3.062 -80.292 1.00 94.12 252 GLN A C 1
ATOM 2033 O O . GLN A 1 252 ? 52.262 3.000 -81.221 1.00 94.12 252 GLN A O 1
ATOM 2038 N N . LYS A 1 253 ? 50.270 3.677 -80.399 1.00 95.19 253 LYS A N 1
ATOM 2039 C CA . LYS A 1 253 ? 49.833 4.314 -81.639 1.00 95.19 253 LYS A CA 1
ATOM 2040 C C . LYS A 1 253 ? 50.664 5.545 -81.983 1.00 95.19 253 LYS A C 1
ATOM 2042 O O . LYS A 1 253 ? 50.996 5.741 -83.147 1.00 95.19 253 LYS A O 1
ATOM 2047 N N . GLU A 1 254 ? 51.040 6.337 -80.988 1.00 93.31 254 GLU A N 1
ATOM 2048 C CA . GLU A 1 254 ? 51.924 7.487 -81.154 1.00 93.31 254 GLU A CA 1
ATOM 2049 C C . GLU A 1 254 ? 53.309 7.055 -81.649 1.00 93.31 254 GLU A C 1
ATOM 2051 O O . GLU A 1 254 ? 53.801 7.603 -82.631 1.00 93.31 254 GLU A O 1
ATOM 2056 N N . ILE A 1 255 ? 53.900 6.012 -81.052 1.00 95.44 255 ILE A N 1
ATOM 2057 C CA . ILE A 1 255 ? 55.176 5.438 -81.510 1.00 95.44 255 ILE A CA 1
ATOM 2058 C C . ILE A 1 255 ? 55.062 4.933 -82.955 1.00 95.44 255 ILE A C 1
ATOM 2060 O O . ILE A 1 255 ? 55.975 5.130 -83.757 1.00 95.44 255 ILE A O 1
ATOM 2064 N N . GLU A 1 256 ? 53.958 4.271 -83.308 1.00 94.88 256 GLU A N 1
ATOM 2065 C CA . GLU A 1 256 ? 53.718 3.795 -84.673 1.00 94.88 256 GLU A CA 1
ATOM 2066 C C . GLU A 1 256 ? 53.628 4.958 -85.671 1.00 94.88 256 GLU A C 1
ATOM 2068 O O . GLU A 1 256 ? 54.300 4.929 -86.703 1.00 94.88 256 GLU A O 1
ATOM 2073 N N . LEU A 1 257 ? 52.864 6.004 -85.344 1.00 94.00 257 LEU A N 1
ATOM 2074 C CA . LEU A 1 257 ? 52.736 7.207 -86.168 1.00 94.00 257 LEU A CA 1
ATOM 2075 C C . LEU A 1 257 ? 54.067 7.957 -86.296 1.00 94.00 257 LEU A C 1
ATOM 2077 O O . LEU A 1 257 ? 54.408 8.399 -87.388 1.00 94.00 257 LEU A O 1
ATOM 2081 N N . GLN A 1 258 ? 54.859 8.055 -85.225 1.00 94.50 258 GLN A N 1
ATOM 2082 C CA . GLN A 1 258 ? 56.199 8.648 -85.271 1.00 94.50 258 GLN A CA 1
ATOM 2083 C C . GLN A 1 258 ? 57.144 7.854 -86.181 1.00 94.50 258 GLN A C 1
ATOM 2085 O O . GLN A 1 258 ? 57.912 8.447 -86.937 1.00 94.50 258 GLN A O 1
ATOM 2090 N N . ARG A 1 259 ? 57.078 6.516 -86.155 1.00 93.75 259 ARG A N 1
ATOM 2091 C CA . ARG A 1 259 ? 57.850 5.668 -87.081 1.00 93.75 259 ARG A CA 1
ATOM 2092 C C . ARG A 1 259 ? 57.415 5.862 -88.528 1.00 93.75 259 ARG A C 1
ATOM 2094 O O . ARG A 1 259 ? 58.278 5.931 -89.397 1.00 93.75 259 ARG A O 1
ATOM 2101 N N . GLN A 1 260 ? 56.109 5.947 -88.781 1.00 93.75 260 GLN A N 1
ATOM 2102 C CA . GLN A 1 260 ? 55.579 6.241 -90.114 1.00 93.75 260 GLN A CA 1
ATOM 2103 C C . GLN A 1 260 ? 56.064 7.611 -90.591 1.00 93.75 260 GLN A C 1
ATOM 2105 O O . GLN A 1 260 ? 56.641 7.699 -91.666 1.00 93.75 260 GLN A O 1
ATOM 2110 N N . LEU A 1 261 ? 55.955 8.646 -89.756 1.00 92.25 261 LEU A N 1
ATOM 2111 C CA . LEU A 1 261 ? 56.444 9.987 -90.071 1.00 92.25 261 LEU A CA 1
ATOM 2112 C C . LEU A 1 261 ? 57.949 10.000 -90.380 1.00 92.25 261 LEU A C 1
ATOM 2114 O O . LEU A 1 261 ? 58.367 10.613 -91.356 1.00 92.25 261 LEU A O 1
ATOM 2118 N N . ALA A 1 262 ? 58.769 9.311 -89.581 1.00 93.44 262 ALA A N 1
ATOM 2119 C CA . ALA A 1 262 ? 60.210 9.216 -89.821 1.00 93.44 262 ALA A CA 1
ATOM 2120 C C . ALA A 1 262 ? 60.536 8.499 -91.141 1.00 93.44 262 ALA A C 1
ATOM 2122 O O . ALA A 1 262 ? 61.470 8.889 -91.841 1.00 93.44 262 ALA A O 1
ATOM 2123 N N . LYS A 1 263 ? 59.762 7.463 -91.485 1.00 93.44 263 LYS A N 1
ATOM 2124 C CA . LYS A 1 263 ? 59.894 6.743 -92.751 1.00 93.44 263 LYS A CA 1
ATOM 2125 C C . LYS A 1 263 ? 59.554 7.650 -93.940 1.00 93.44 263 LYS A C 1
ATOM 2127 O O . LYS A 1 263 ? 60.383 7.781 -94.831 1.00 93.44 263 LYS A O 1
ATOM 2132 N N . GLU A 1 264 ? 58.402 8.315 -93.904 1.00 91.69 264 GLU A N 1
ATOM 2133 C CA . GLU A 1 264 ? 57.960 9.255 -94.946 1.00 91.69 264 GLU A CA 1
ATOM 2134 C C . GLU A 1 264 ? 58.950 10.421 -95.113 1.00 91.69 264 GLU A C 1
ATOM 2136 O O . GLU A 1 264 ? 59.293 10.790 -96.230 1.00 91.69 264 GLU A O 1
ATOM 2141 N N . LEU A 1 265 ? 59.493 10.966 -94.015 1.00 92.12 265 LEU A N 1
ATOM 2142 C CA . LEU A 1 265 ? 60.537 12.000 -94.073 1.00 92.12 265 LEU A CA 1
ATOM 2143 C C . LEU A 1 265 ? 61.831 11.496 -94.725 1.00 92.12 265 LEU A C 1
ATOM 2145 O O . LEU A 1 265 ? 62.463 12.231 -95.480 1.00 92.12 265 LEU A O 1
ATOM 2149 N N . SER A 1 266 ? 62.238 10.255 -94.442 1.00 91.88 266 SER A N 1
ATOM 2150 C CA . SER A 1 266 ? 63.408 9.652 -95.086 1.00 91.88 266 SER A CA 1
ATOM 2151 C C . SER A 1 266 ? 63.178 9.420 -96.579 1.00 91.88 266 SER A C 1
ATOM 2153 O O . SER A 1 266 ? 64.104 9.623 -97.361 1.00 91.88 266 SER A O 1
ATOM 2155 N N . GLU A 1 267 ? 61.982 8.978 -96.970 1.00 90.88 267 GLU A N 1
ATOM 2156 C CA . GLU A 1 267 ? 61.600 8.785 -98.373 1.00 90.88 267 GLU A CA 1
ATOM 2157 C C . GLU A 1 267 ? 61.560 10.129 -99.112 1.00 90.88 267 GLU A C 1
ATOM 2159 O O . GLU A 1 267 ? 62.196 10.258 -100.155 1.00 90.88 267 GLU A O 1
ATOM 2164 N N . ALA A 1 268 ? 60.956 11.164 -98.520 1.00 88.81 268 ALA A N 1
ATOM 2165 C CA . ALA A 1 268 ? 60.961 12.521 -99.064 1.00 88.81 268 ALA A CA 1
ATOM 2166 C C . ALA A 1 268 ? 62.384 13.090 -99.216 1.00 88.81 268 ALA A C 1
ATOM 2168 O O . ALA A 1 268 ? 62.699 13.697 -100.236 1.00 88.81 268 ALA A O 1
ATOM 2169 N N . TYR A 1 269 ? 63.273 12.860 -98.241 1.00 92.06 269 TYR A N 1
ATOM 2170 C CA . TYR A 1 269 ? 64.678 13.272 -98.338 1.00 92.06 269 TYR A CA 1
ATOM 2171 C C . TYR A 1 269 ? 65.422 12.544 -99.468 1.00 92.06 269 TYR A C 1
ATOM 2173 O O . TYR A 1 269 ? 66.202 13.155 -100.196 1.00 92.06 269 TYR A O 1
ATOM 2181 N N . LEU A 1 270 ? 65.179 11.240 -99.634 1.00 88.75 270 LEU A N 1
ATOM 2182 C CA . LEU A 1 270 ? 65.721 10.450 -100.743 1.00 88.75 270 LEU A CA 1
ATOM 2183 C C . LEU A 1 270 ? 65.216 10.958 -102.097 1.00 88.75 270 LEU A C 1
ATOM 2185 O O . LEU A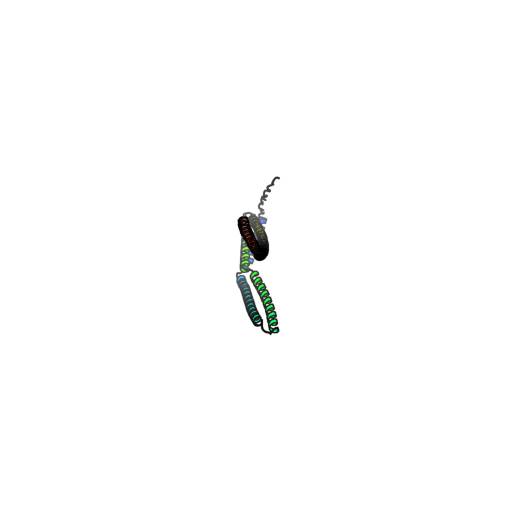 1 270 ? 66.012 11.068 -103.029 1.00 88.75 270 LEU A O 1
ATOM 2189 N N . GLU A 1 271 ? 63.929 11.290 -102.206 1.00 86.06 271 GLU A N 1
ATOM 2190 C CA . GLU A 1 271 ? 63.348 11.889 -103.409 1.00 86.06 271 GLU A CA 1
ATOM 2191 C C . GLU A 1 271 ? 63.936 13.271 -103.702 1.00 86.06 271 GLU A C 1
ATOM 2193 O O . GLU A 1 271 ? 64.310 13.537 -104.842 1.00 86.06 271 GLU A O 1
ATOM 2198 N N . GLU A 1 272 ? 64.082 14.138 -102.697 1.00 86.69 272 GLU A N 1
ATOM 2199 C CA . GLU A 1 272 ? 64.692 15.462 -102.851 1.00 86.69 272 GLU A CA 1
ATOM 2200 C C . GLU A 1 272 ? 66.167 15.356 -103.265 1.00 86.69 272 GLU A C 1
ATOM 2202 O O . GLU A 1 272 ? 66.617 16.057 -104.177 1.00 86.69 272 GLU A O 1
ATOM 2207 N N . PHE A 1 273 ? 66.918 14.432 -102.658 1.00 88.00 273 PHE A N 1
ATOM 2208 C CA . PHE A 1 273 ? 68.295 14.130 -103.040 1.00 88.00 273 PHE A CA 1
ATOM 2209 C C . PHE A 1 273 ? 68.376 13.621 -104.485 1.00 88.00 273 PHE A C 1
ATOM 2211 O O . PHE A 1 273 ? 69.143 14.158 -105.286 1.00 88.00 273 PHE A O 1
ATOM 2218 N N . ALA A 1 274 ? 67.549 12.636 -104.849 1.00 85.38 274 ALA A N 1
ATOM 2219 C CA . ALA A 1 274 ? 67.487 12.104 -106.207 1.00 85.38 274 ALA A CA 1
ATOM 2220 C C . ALA A 1 274 ? 67.092 13.188 -107.221 1.00 85.38 274 ALA A C 1
ATOM 2222 O O . ALA A 1 274 ? 67.714 13.296 -108.274 1.00 85.38 274 ALA A O 1
ATOM 2223 N N . HIS A 1 275 ? 66.110 14.033 -106.899 1.00 84.38 275 HIS A N 1
ATOM 2224 C CA . HIS A 1 275 ? 65.697 15.158 -107.735 1.00 84.38 275 HIS A CA 1
ATOM 2225 C C . HIS A 1 275 ? 66.834 16.166 -107.931 1.00 84.38 275 HIS A C 1
ATOM 2227 O O . HIS A 1 275 ? 67.079 16.608 -109.054 1.00 84.38 275 HIS A O 1
ATOM 2233 N N . THR A 1 276 ? 67.568 16.490 -106.865 1.00 86.38 276 THR A N 1
ATOM 2234 C CA . THR A 1 276 ? 68.720 17.400 -106.912 1.00 86.38 276 THR A CA 1
ATOM 2235 C C . THR A 1 276 ? 69.842 16.839 -107.786 1.00 86.38 276 THR A C 1
ATOM 2237 O O . THR A 1 276 ? 70.360 17.554 -108.646 1.00 86.38 276 THR A O 1
ATOM 2240 N N . GLU A 1 277 ? 70.182 15.557 -107.633 1.00 82.75 277 GLU A N 1
ATOM 2241 C CA . GLU A 1 277 ? 71.192 14.886 -108.462 1.00 82.75 277 GLU A CA 1
ATOM 2242 C C . GLU A 1 277 ? 70.747 14.774 -109.930 1.00 82.75 277 GLU A C 1
ATOM 2244 O O . GLU A 1 277 ? 71.542 15.039 -110.831 1.00 82.75 277 GLU A O 1
ATOM 2249 N N . ILE A 1 278 ? 69.467 14.489 -110.200 1.00 82.31 278 ILE A N 1
ATOM 2250 C CA . ILE A 1 278 ? 68.906 14.491 -111.563 1.00 82.31 278 ILE A CA 1
ATOM 2251 C C . ILE A 1 278 ? 68.970 15.893 -112.180 1.00 82.31 278 ILE A C 1
ATOM 2253 O O . ILE A 1 278 ? 69.351 16.033 -113.343 1.00 82.31 278 ILE A O 1
ATOM 2257 N N . LEU A 1 279 ? 68.621 16.946 -111.434 1.00 81.56 279 LEU A N 1
ATOM 2258 C CA . LEU A 1 279 ? 68.721 18.329 -111.907 1.00 81.56 279 LEU A CA 1
ATOM 2259 C C . LEU A 1 279 ? 70.171 18.729 -112.190 1.00 81.56 279 LEU A C 1
ATOM 2261 O O . LEU A 1 279 ? 70.432 19.422 -113.176 1.00 81.56 279 LEU A O 1
ATOM 2265 N N . LYS A 1 280 ? 71.114 18.290 -111.351 1.00 81.31 280 LYS A N 1
ATOM 2266 C CA . LYS A 1 280 ? 72.549 18.513 -111.546 1.00 81.31 280 LYS A CA 1
ATOM 2267 C C . LYS A 1 280 ? 73.053 17.802 -112.800 1.00 81.31 280 LYS A C 1
ATOM 2269 O O . LYS A 1 280 ? 73.629 18.462 -113.661 1.00 81.31 280 LYS A O 1
ATOM 2274 N N . PHE A 1 281 ? 72.733 16.518 -112.961 1.00 78.50 281 PHE A N 1
ATOM 2275 C CA . PHE A 1 281 ? 73.029 15.752 -114.174 1.00 78.50 281 PHE A CA 1
ATOM 2276 C C . PHE A 1 281 ? 72.417 16.404 -115.421 1.00 78.50 281 PHE A C 1
ATOM 2278 O O . PHE A 1 281 ? 73.086 16.561 -116.437 1.00 78.50 281 PHE A O 1
ATOM 2285 N N . SER A 1 282 ? 71.166 16.866 -115.339 1.00 74.12 282 SER A N 1
ATOM 2286 C CA . SER A 1 282 ? 70.482 17.542 -116.448 1.00 74.12 282 SER A CA 1
ATOM 2287 C C . SER A 1 282 ? 71.157 18.868 -116.818 1.00 74.12 282 SER A C 1
ATOM 2289 O O . SER A 1 282 ? 71.295 19.169 -118.001 1.00 74.12 282 SER A O 1
ATOM 2291 N N . ARG A 1 283 ? 71.630 19.653 -115.838 1.00 74.19 283 ARG A N 1
ATOM 2292 C CA . ARG A 1 283 ? 72.423 20.872 -116.097 1.00 74.19 283 ARG A CA 1
ATOM 2293 C C . ARG A 1 283 ? 73.783 20.562 -116.719 1.00 74.19 283 ARG A C 1
ATOM 2295 O O . ARG A 1 283 ? 74.173 21.253 -117.654 1.00 74.19 283 ARG A O 1
ATOM 2302 N N . GLU A 1 284 ? 74.482 19.542 -116.225 1.00 71.06 284 GLU A N 1
ATOM 2303 C CA . GLU A 1 284 ? 75.778 19.102 -116.764 1.00 71.06 284 GLU A CA 1
ATOM 2304 C C . GLU A 1 284 ? 75.645 18.522 -118.183 1.00 71.06 284 GLU A C 1
ATOM 2306 O O . GLU A 1 284 ? 76.532 18.714 -119.013 1.00 71.06 284 GLU A O 1
ATOM 2311 N N . TYR A 1 285 ? 74.521 17.878 -118.503 1.00 66.44 285 TYR A N 1
ATOM 2312 C CA . TYR A 1 285 ? 74.213 17.389 -119.848 1.00 66.44 285 TYR A CA 1
ATOM 2313 C C . TYR A 1 285 ? 73.877 18.534 -120.817 1.00 66.44 285 TYR A C 1
ATOM 2315 O O . TYR A 1 285 ? 74.350 18.539 -121.948 1.00 66.44 285 TYR A O 1
ATOM 2323 N N . ILE A 1 286 ? 73.128 19.548 -120.367 1.00 62.47 286 ILE A N 1
ATOM 2324 C CA . ILE A 1 286 ? 72.799 20.740 -121.173 1.00 62.47 286 ILE A CA 1
ATOM 2325 C C . ILE A 1 286 ? 74.033 21.626 -121.434 1.00 62.47 286 ILE A C 1
ATOM 2327 O O . ILE A 1 286 ? 74.059 22.339 -122.428 1.00 62.47 286 ILE A O 1
ATOM 2331 N N . GLN A 1 287 ? 75.066 21.588 -120.583 1.00 56.31 287 GLN A N 1
ATOM 2332 C CA . GLN A 1 287 ? 76.331 22.308 -120.814 1.00 56.31 287 GLN A CA 1
ATOM 2333 C C . GLN A 1 287 ? 77.321 21.571 -121.733 1.00 56.31 287 GLN A C 1
ATOM 2335 O O . GLN A 1 287 ? 78.301 22.179 -122.159 1.00 56.31 287 GLN A O 1
ATOM 2340 N N . ASN A 1 288 ? 77.082 20.292 -122.038 1.00 51.31 288 ASN A N 1
ATOM 2341 C CA . ASN A 1 288 ? 77.941 19.458 -122.888 1.00 51.31 288 ASN A CA 1
ATOM 2342 C C . ASN A 1 288 ? 77.296 19.099 -124.246 1.00 51.31 288 ASN A C 1
ATOM 2344 O O . ASN A 1 288 ? 77.754 18.174 -124.921 1.00 51.31 288 ASN A O 1
ATOM 2348 N N . VAL A 1 289 ? 76.259 19.841 -124.649 1.00 45.12 289 VAL A N 1
ATOM 2349 C CA . VAL A 1 289 ? 75.652 19.856 -125.994 1.00 45.12 289 VAL A CA 1
ATOM 2350 C C . VAL A 1 289 ? 75.761 21.269 -126.548 1.00 45.12 289 VAL A C 1
ATOM 2352 O O . VAL A 1 289 ? 76.126 21.398 -127.737 1.00 45.12 289 VAL A O 1
#

Solvent-accessible surface area (backbone atoms only — not comparable to full-atom values): 15670 Å² total; per-residue (Å²): 135,85,83,78,82,79,74,83,79,78,76,77,76,73,73,68,70,47,53,74,69,55,23,52,55,48,35,57,53,45,55,52,49,48,51,51,49,52,48,56,57,60,72,58,48,85,61,59,52,57,60,43,49,51,51,50,48,50,50,47,52,49,51,51,51,50,52,50,53,45,50,53,40,52,51,52,44,49,53,40,50,53,50,48,57,68,43,62,90,50,93,53,61,68,61,47,52,51,42,52,53,51,42,52,54,42,51,51,51,46,52,50,48,49,51,50,49,53,46,50,66,70,63,59,68,61,60,66,61,52,49,53,50,52,50,51,53,49,51,52,51,49,51,50,49,51,53,39,37,54,36,22,73,78,70,25,30,52,56,71,59,54,55,49,54,52,50,51,52,51,51,50,50,51,50,52,50,51,54,51,50,51,51,53,50,55,50,51,50,53,51,52,54,52,49,53,54,48,51,53,54,48,51,54,49,51,54,50,49,54,52,49,52,53,49,52,53,50,51,52,50,52,51,50,51,52,52,50,53,52,49,51,55,49,52,51,51,50,50,52,52,50,51,52,53,51,50,52,52,50,52,54,49,50,54,50,49,51,51,49,51,54,49,53,51,53,52,51,50,52,50,52,49,50,49,50,52,50,52,49,53,50,52,58,52,65,74,75,110

pLDDT: mean 84.76, std 15.37, range [35.34, 97.88]

Sequence (289 aa):
MAESAVAPSATKSNAVQLTPVEAFRACVLIDEALRQLSFVSKLVPAGHTARRDELSLSKGDDIVRMIQEQSSLQEKFKELTDSKQQLRGLSNIEKLKSVEAELEEVSQKLREANKELCRNLKQNPNLQENAVKLQLERQKVEEWYADVRDELQDAYTFKSLQDRVAQEKHQQEKLNEVKKRTRESAQAVRLLEAELKKETAEYEREMKQTNAEISSLKEELQQNRLKSSLKLSFEEKQLAAQEQALLRVFQQKEIELQRQLAKELSEAYLEEFAHTEILKFSREYIQNV

Radius of gyration: 58.57 Å; Cα contacts (8 Å, |Δi|>4): 80; chains: 1; bounding box: 121×70×169 Å

Mean predicted aligned error: 17.14 Å

Foldseek 3Di:
DDDDDDDPPPPPPPFDFADLVVLVVLLVVLVVVLVVLVVVLVVPDPVVVVVVVVVLVVLVVVLVVLVVVLVVLVVVLVVLVVVLVVCVPPPCVVVNVVSVVVNVVSVVVNVVSVVVSVCSVVPVPCVVVVVVVVSVVSVVVSVLSVVQSVCCNPPSGSVVVVVVVVVVVVVVVVVVVVVVVVVVVVVVVVVVVVVVVVVVVVVVVVVVVVVVVVVVVVVVVVVVVVVVVVVVVVVVVVVVVVVVVVVVVVVVVVVVVVVVVVVVVVVVVVVVVVVVVVVVVVVVVVVVD